Protein AF-A0A7G6E021-F1 (afdb_monomer_lite)

Secondary structure (DSSP, 8-state):
-PPPHHHHHHHTTPPEETTT--BTTEEEE--SSS-SSSTTT---EEEETTTTEEEETTT--EEEHHHHHHHHHT--HHHHHHHHH---------GGGG--HHHHHHTTPPPP-HHHHHHH-HHHHHHHHHHHHHHHHHHHHHHHHHHHHHHHH--SHHHHHHHHHHHHHHHTS-HHHHHHHHHHHHH-SSPPGGGTTHHHHHHHHHHTT-----

pLDDT: mean 85.51, std 11.26, range [42.62, 96.06]

Organism: Thermanaerosceptrum fracticalcis (NCBI:txid1712410)

Structure (mmCIF, N/CA/C/O backbone):
data_AF-A0A7G6E021-F1
#
_entry.id   AF-A0A7G6E021-F1
#
loop_
_atom_site.group_PDB
_atom_site.id
_atom_site.type_symbol
_atom_site.label_atom_id
_atom_site.label_alt_id
_atom_site.label_comp_id
_atom_site.label_asym_id
_atom_site.label_entity_id
_atom_site.label_seq_id
_atom_site.pdbx_PDB_ins_code
_atom_site.Cartn_x
_atom_site.Cartn_y
_atom_site.Cartn_z
_atom_site.occupancy
_atom_site.B_iso_or_equiv
_atom_site.auth_seq_id
_atom_site.auth_comp_id
_atom_site.auth_asym_id
_atom_site.auth_atom_id
_atom_site.pdbx_PDB_model_num
ATOM 1 N N . MET A 1 1 ? 17.415 -5.074 -18.604 1.00 71.00 1 MET A N 1
ATOM 2 C CA . MET A 1 1 ? 17.511 -3.679 -19.099 1.00 71.00 1 MET A CA 1
ATOM 3 C C . MET A 1 1 ? 16.280 -3.404 -19.955 1.00 71.00 1 MET A C 1
ATOM 5 O O . MET A 1 1 ? 15.832 -4.336 -20.609 1.00 71.00 1 MET A O 1
ATOM 9 N N . LEU A 1 2 ? 15.685 -2.204 -19.913 1.00 86.62 2 LEU A N 1
ATOM 10 C CA . LEU A 1 2 ? 14.529 -1.890 -20.770 1.00 86.62 2 LEU A CA 1
ATOM 11 C C . LEU A 1 2 ? 14.988 -1.663 -22.219 1.00 86.62 2 LEU A C 1
ATOM 13 O O . LEU A 1 2 ? 15.996 -0.980 -22.405 1.00 86.62 2 LEU A O 1
ATOM 17 N N . PRO A 1 3 ? 14.267 -2.185 -23.229 1.00 91.06 3 PRO A N 1
ATOM 18 C CA . PRO A 1 3 ? 14.626 -1.957 -24.622 1.00 91.06 3 PRO A CA 1
ATOM 19 C C . PRO A 1 3 ? 14.406 -0.482 -25.014 1.00 91.06 3 PRO A C 1
ATOM 21 O O . PRO A 1 3 ? 13.503 0.168 -24.467 1.00 91.06 3 PRO A O 1
ATOM 24 N N . PRO A 1 4 ? 15.187 0.066 -25.961 1.00 93.56 4 PRO A N 1
ATOM 25 C CA . PRO A 1 4 ? 14.952 1.399 -26.510 1.00 93.56 4 PRO A CA 1
ATOM 26 C C . PRO A 1 4 ? 13.633 1.464 -27.294 1.00 93.56 4 PRO A C 1
ATOM 28 O O . PRO A 1 4 ? 13.409 0.708 -28.237 1.00 93.56 4 PRO A O 1
ATOM 31 N N . ILE A 1 5 ? 12.755 2.413 -26.963 1.00 94.00 5 ILE A N 1
ATOM 32 C CA . ILE A 1 5 ? 11.400 2.500 -27.537 1.00 94.00 5 ILE A CA 1
ATOM 33 C C . ILE A 1 5 ? 11.388 2.725 -29.057 1.00 94.00 5 ILE A C 1
ATOM 35 O O . ILE A 1 5 ? 10.465 2.287 -29.744 1.00 94.00 5 ILE A O 1
ATOM 39 N N . LYS A 1 6 ? 12.428 3.371 -29.602 1.00 92.81 6 LYS A N 1
ATOM 40 C CA . LYS A 1 6 ? 12.610 3.539 -31.052 1.00 92.81 6 LYS A CA 1
ATOM 41 C C . LYS A 1 6 ? 12.873 2.201 -31.742 1.00 92.81 6 LYS A C 1
ATOM 43 O O . LYS A 1 6 ? 12.286 1.945 -32.788 1.00 92.81 6 LYS A O 1
ATOM 48 N N . GLU A 1 7 ? 13.722 1.354 -31.164 1.00 92.50 7 GLU A N 1
ATOM 49 C CA . GLU A 1 7 ? 14.026 0.027 -31.712 1.00 92.50 7 GLU A CA 1
ATOM 50 C C . GLU A 1 7 ? 12.802 -0.877 -31.656 1.00 92.50 7 GLU A C 1
ATOM 52 O O . GLU A 1 7 ? 12.488 -1.528 -32.647 1.00 92.50 7 GLU A O 1
ATOM 57 N N . VAL A 1 8 ? 12.046 -0.824 -30.554 1.00 93.81 8 VAL A N 1
ATOM 58 C CA . VAL A 1 8 ? 10.750 -1.508 -30.438 1.00 93.81 8 VAL A CA 1
ATOM 59 C C . VAL A 1 8 ? 9.826 -1.090 -31.586 1.00 93.81 8 VAL A C 1
ATOM 61 O O . VAL A 1 8 ? 9.309 -1.939 -32.307 1.00 93.81 8 VAL A O 1
ATOM 64 N N . ALA A 1 9 ? 9.653 0.213 -31.826 1.00 92.25 9 ALA A N 1
ATOM 65 C CA . ALA A 1 9 ? 8.794 0.691 -32.910 1.00 92.25 9 ALA A CA 1
ATOM 66 C C . ALA A 1 9 ? 9.239 0.184 -34.296 1.00 92.25 9 ALA A C 1
ATOM 68 O O . ALA A 1 9 ? 8.397 -0.225 -35.096 1.00 92.25 9 ALA A O 1
ATOM 69 N N . LEU A 1 10 ? 10.545 0.186 -34.574 1.00 91.88 10 LEU A N 1
ATOM 70 C CA . LEU A 1 10 ? 11.097 -0.307 -35.839 1.00 91.88 10 LEU A CA 1
ATOM 71 C C . LEU A 1 10 ? 10.928 -1.824 -35.989 1.00 91.88 10 LEU A C 1
ATOM 73 O O . LEU A 1 10 ? 10.532 -2.282 -37.058 1.00 91.88 10 LEU A O 1
ATOM 77 N N . HIS A 1 11 ? 11.161 -2.588 -34.920 1.00 92.75 11 HIS A N 1
ATOM 78 C CA . HIS A 1 11 ? 11.000 -4.042 -34.906 1.00 92.75 11 HIS A CA 1
ATOM 79 C C . HIS A 1 11 ? 9.549 -4.462 -35.176 1.00 92.75 11 HIS A C 1
ATOM 81 O O . HIS A 1 11 ? 9.302 -5.402 -35.925 1.00 92.75 11 HIS A O 1
ATOM 87 N N . HIS A 1 12 ? 8.581 -3.704 -34.654 1.00 92.19 12 HIS A N 1
ATOM 88 C CA . HIS A 1 12 ? 7.155 -3.902 -34.934 1.00 92.19 12 HIS A CA 1
ATOM 89 C C . HIS A 1 12 ? 6.687 -3.266 -36.262 1.00 92.19 12 HIS A C 1
ATOM 91 O O . HIS A 1 12 ? 5.487 -3.181 -36.523 1.00 92.19 12 HIS A O 1
ATOM 97 N N . GLY A 1 13 ? 7.607 -2.810 -37.120 1.00 89.19 13 GLY A N 1
ATOM 98 C CA . GLY A 1 13 ? 7.303 -2.350 -38.478 1.00 89.19 13 GLY A CA 1
ATOM 99 C C . GLY A 1 13 ? 6.628 -0.977 -38.568 1.00 89.19 13 GLY A C 1
ATOM 100 O O . GLY A 1 13 ? 6.021 -0.648 -39.594 1.00 89.19 13 GLY A O 1
ATOM 101 N N . LEU A 1 14 ? 6.705 -0.147 -37.522 1.00 90.06 14 LEU A N 1
ATOM 102 C CA . LEU A 1 14 ? 6.127 1.195 -37.567 1.00 90.06 14 LEU A CA 1
ATOM 103 C C . LEU A 1 14 ? 6.953 2.093 -38.496 1.00 90.06 14 LEU A C 1
ATOM 105 O O . LEU A 1 14 ? 8.178 2.165 -38.429 1.00 90.06 14 LEU A O 1
ATOM 109 N N . LYS A 1 15 ? 6.256 2.857 -39.343 1.00 86.69 15 LYS A N 1
ATOM 110 C CA . LYS A 1 15 ? 6.891 3.795 -40.279 1.00 86.69 15 LYS A CA 1
ATOM 111 C C . LYS A 1 15 ? 7.273 5.093 -39.568 1.00 86.69 15 LYS A C 1
ATOM 113 O O . LYS A 1 15 ? 6.389 5.789 -39.056 1.00 86.69 15 LYS A O 1
ATOM 118 N N . MET A 1 16 ? 8.565 5.415 -39.582 1.00 87.31 16 MET A N 1
ATOM 119 C CA . MET A 1 16 ? 9.131 6.669 -39.075 1.00 87.31 16 MET A CA 1
ATOM 120 C C . MET A 1 16 ? 9.017 7.789 -40.120 1.00 87.31 16 MET A C 1
ATOM 122 O O . MET A 1 16 ? 8.953 7.525 -41.320 1.00 87.31 16 MET A O 1
ATOM 126 N N . ASN A 1 17 ? 8.978 9.044 -39.671 1.00 82.25 17 ASN A N 1
ATOM 127 C CA . ASN A 1 17 ? 9.166 10.213 -40.528 1.00 82.25 17 ASN A CA 1
ATOM 128 C C . ASN A 1 17 ? 10.405 10.993 -40.108 1.00 82.25 17 ASN A C 1
ATOM 130 O O . ASN A 1 17 ? 10.381 11.715 -39.108 1.00 82.25 17 ASN A O 1
ATOM 134 N N . ASP A 1 18 ? 11.444 10.911 -40.929 1.00 73.19 18 ASP A N 1
ATOM 135 C CA . ASP A 1 18 ? 12.712 11.597 -40.678 1.00 73.19 18 ASP A CA 1
ATOM 136 C C . ASP A 1 18 ? 12.563 13.122 -40.737 1.00 73.19 18 ASP A C 1
ATOM 138 O O . ASP A 1 18 ? 13.193 13.835 -39.967 1.00 73.19 18 ASP A O 1
ATOM 142 N N . ARG A 1 19 ? 11.649 13.641 -41.569 1.00 70.50 19 ARG A N 1
ATOM 143 C CA . ARG A 1 19 ? 11.439 15.090 -41.754 1.00 70.50 19 ARG A CA 1
ATOM 144 C C . ARG A 1 19 ? 10.684 15.759 -40.603 1.00 70.50 19 ARG A C 1
ATOM 146 O O . ARG A 1 19 ? 10.812 16.961 -40.414 1.00 70.50 19 ARG A O 1
ATOM 153 N N . LEU A 1 20 ? 9.844 15.014 -39.878 1.00 66.88 20 LEU A N 1
ATOM 154 C CA . LEU A 1 20 ? 9.055 15.536 -38.746 1.00 66.88 20 LEU A CA 1
ATOM 155 C C . LEU A 1 20 ? 9.690 15.245 -37.383 1.00 66.88 20 LEU A C 1
ATOM 157 O O . LEU A 1 20 ? 9.177 15.698 -36.356 1.00 66.88 20 LEU A O 1
ATOM 161 N N . SER A 1 21 ? 10.768 14.466 -37.362 1.00 71.69 21 SER A N 1
ATOM 162 C CA . SER A 1 21 ? 11.527 14.199 -36.147 1.00 71.69 21 SER A CA 1
ATOM 163 C C . SER A 1 21 ? 12.323 15.456 -35.803 1.00 71.69 21 SER A C 1
ATOM 165 O O . SER A 1 21 ? 13.167 15.897 -36.574 1.00 71.69 21 SER A O 1
ATOM 167 N N . LYS A 1 22 ? 11.999 16.085 -34.666 1.00 66.12 22 LYS A N 1
ATOM 168 C CA . LYS A 1 22 ? 12.615 17.362 -34.260 1.00 66.12 22 LYS A CA 1
ATOM 169 C C . LYS A 1 22 ? 14.066 17.180 -33.810 1.00 66.12 22 LYS A C 1
ATOM 171 O O . LYS A 1 22 ? 14.829 18.136 -33.811 1.00 66.12 22 LYS A O 1
ATOM 176 N N . SER A 1 23 ? 14.416 15.971 -33.374 1.00 74.44 23 SER A N 1
ATOM 177 C CA . SER A 1 23 ? 15.766 15.561 -32.986 1.00 74.44 23 SER A CA 1
ATOM 178 C C . SER A 1 23 ? 15.841 14.033 -32.906 1.00 74.44 23 SER A C 1
ATOM 180 O O . SER A 1 23 ? 14.811 13.361 -32.913 1.00 74.44 23 SER A O 1
ATOM 182 N N . GLU A 1 24 ? 17.040 13.475 -32.726 1.00 73.31 24 GLU A N 1
ATOM 183 C CA . GLU A 1 24 ? 17.208 12.047 -32.397 1.00 73.31 24 GLU A CA 1
ATOM 184 C C . GLU A 1 24 ? 16.498 11.639 -31.094 1.00 73.31 24 GLU A C 1
ATOM 186 O O . GLU A 1 24 ? 16.169 10.466 -30.895 1.00 73.31 24 GLU A O 1
ATOM 191 N N . LYS A 1 25 ? 16.234 12.620 -30.218 1.00 81.88 25 LYS A N 1
ATOM 192 C CA . LYS A 1 25 ? 15.545 12.437 -28.938 1.00 81.88 25 LYS A CA 1
ATOM 193 C C . LYS A 1 25 ? 14.033 12.338 -29.093 1.00 81.88 25 LYS A C 1
ATOM 195 O O . LYS A 1 25 ? 13.414 11.631 -28.314 1.00 81.88 25 LYS A O 1
ATOM 200 N N . ASP A 1 26 ? 13.457 13.005 -30.093 1.00 85.19 26 ASP A N 1
ATOM 201 C CA . ASP A 1 26 ? 12.014 13.059 -30.340 1.00 85.19 26 ASP A CA 1
ATOM 202 C C . ASP A 1 26 ? 11.699 12.686 -31.789 1.00 85.19 26 ASP A C 1
ATOM 204 O O . ASP A 1 26 ? 11.736 13.517 -32.708 1.00 85.19 26 ASP A O 1
ATOM 208 N N . VAL A 1 27 ? 11.335 11.420 -31.972 1.00 90.12 27 VAL A N 1
ATOM 209 C CA . VAL A 1 27 ? 11.063 10.824 -33.282 1.00 90.12 27 VAL A CA 1
ATOM 210 C C . VAL A 1 27 ? 9.569 10.610 -33.499 1.00 90.12 27 VAL A C 1
ATOM 212 O O . VAL A 1 27 ? 8.801 10.366 -32.561 1.00 90.12 27 VAL A O 1
ATOM 215 N N . ARG A 1 28 ? 9.133 10.730 -34.757 1.00 90.56 28 ARG A N 1
ATOM 216 C CA . ARG A 1 28 ? 7.712 10.669 -35.130 1.00 90.56 28 ARG A CA 1
ATOM 217 C C . ARG A 1 28 ? 7.391 9.428 -35.952 1.00 90.56 28 ARG A C 1
ATOM 219 O O . ARG A 1 28 ? 8.002 9.184 -36.987 1.00 90.56 28 ARG A O 1
ATOM 226 N N . PHE A 1 29 ? 6.365 8.697 -35.525 1.00 91.19 29 PHE A N 1
ATOM 227 C CA . PHE A 1 29 ? 5.885 7.467 -36.152 1.00 91.19 29 PHE A CA 1
ATOM 228 C C . PHE A 1 29 ? 4.399 7.556 -36.515 1.00 91.19 29 PHE A C 1
ATOM 230 O O . PHE A 1 29 ? 3.643 8.402 -36.015 1.00 91.19 29 PHE A O 1
ATOM 237 N N . LYS A 1 30 ? 3.956 6.666 -37.407 1.00 89.38 30 LYS A N 1
ATOM 238 C CA . LYS A 1 30 ? 2.524 6.394 -37.572 1.00 89.38 30 LYS A CA 1
ATOM 239 C C . LYS A 1 30 ? 2.014 5.643 -36.343 1.00 89.38 30 LYS A C 1
ATOM 241 O O . LYS A 1 30 ? 2.651 4.700 -35.891 1.00 89.38 30 LYS A O 1
ATOM 246 N N . CYS A 1 31 ? 0.878 6.079 -35.802 1.00 89.50 31 CYS A N 1
ATOM 247 C CA . CYS A 1 31 ? 0.272 5.434 -34.641 1.00 89.50 31 CYS A CA 1
ATOM 248 C C . CYS A 1 31 ? -0.522 4.192 -35.079 1.00 89.50 31 CYS A C 1
ATOM 250 O O . CYS A 1 31 ? -1.445 4.358 -35.880 1.00 89.50 31 CYS A O 1
ATOM 252 N N . PRO A 1 32 ? -0.222 2.991 -34.553 1.00 88.38 32 PRO A N 1
ATOM 253 C CA . PRO A 1 32 ? -0.999 1.787 -34.851 1.00 88.38 32 PRO A CA 1
ATOM 254 C C . PRO A 1 32 ? -2.305 1.696 -34.042 1.00 88.38 32 PRO A C 1
ATOM 256 O O . PRO A 1 32 ? -3.199 0.952 -34.416 1.00 88.38 32 PRO A O 1
ATOM 259 N N . PHE A 1 33 ? -2.452 2.487 -32.973 1.00 87.88 33 PHE A N 1
ATOM 260 C CA . PHE A 1 33 ? -3.588 2.404 -32.040 1.00 87.88 33 PHE A CA 1
ATOM 261 C C . PHE A 1 33 ? -4.804 3.253 -32.451 1.00 87.88 33 PHE A C 1
ATOM 263 O O . PHE A 1 33 ? -5.880 3.135 -31.876 1.00 87.88 33 PHE A O 1
ATOM 270 N N . CYS A 1 34 ? -4.647 4.168 -33.410 1.00 85.81 34 CYS A N 1
ATOM 271 C CA . CYS A 1 34 ? -5.738 5.047 -33.839 1.00 85.81 34 CYS A CA 1
ATOM 272 C C . CYS A 1 34 ? -6.712 4.299 -34.761 1.00 85.81 34 CYS A C 1
ATOM 274 O O . CYS A 1 34 ? -6.300 3.806 -35.810 1.00 85.81 34 CYS A O 1
ATOM 276 N N . SER A 1 35 ? -8.009 4.300 -34.457 1.00 68.56 35 SER A N 1
ATOM 277 C CA . SER A 1 35 ? -9.057 3.711 -35.301 1.00 68.56 35 SER A CA 1
ATOM 278 C C . SER A 1 35 ? -9.321 4.547 -36.570 1.00 68.56 35 SER A C 1
ATOM 280 O O . SER A 1 35 ? -9.654 5.727 -36.502 1.00 68.56 35 SER A O 1
ATOM 282 N N . HIS A 1 36 ? -9.115 3.911 -37.730 1.00 59.03 36 HIS A N 1
ATOM 283 C CA . HIS A 1 36 ? -9.468 4.157 -39.147 1.00 59.03 36 HIS A CA 1
ATOM 284 C C . HIS A 1 36 ? -9.843 5.538 -39.741 1.00 59.03 36 HIS A C 1
ATOM 286 O O . HIS A 1 36 ? -9.765 5.660 -40.963 1.00 59.03 36 HIS A O 1
ATOM 292 N N . LYS A 1 37 ? -10.153 6.610 -39.002 1.00 54.19 37 LYS A N 1
ATOM 293 C CA . LYS A 1 37 ? -10.555 7.898 -39.616 1.00 54.19 37 LYS A CA 1
ATOM 294 C C . LYS A 1 37 ? -9.397 8.832 -40.005 1.00 54.19 37 LYS A C 1
ATOM 296 O O . LYS A 1 37 ? -9.580 9.686 -40.865 1.00 54.19 37 LYS A O 1
ATOM 301 N N . TYR A 1 38 ? -8.185 8.633 -39.473 1.00 52.62 38 TYR A N 1
ATOM 302 C CA . TYR A 1 38 ? -7.021 9.510 -39.744 1.00 52.62 38 TYR A CA 1
ATOM 303 C C . TYR A 1 38 ? -5.786 8.783 -40.313 1.00 52.62 38 TYR A C 1
ATOM 305 O O . TYR A 1 38 ? -4.713 9.369 -40.469 1.00 52.62 38 TYR A O 1
ATOM 313 N N . GLN A 1 39 ? -5.918 7.495 -40.640 1.00 53.91 39 GLN A N 1
ATOM 314 C CA . GLN A 1 39 ? -4.789 6.558 -40.677 1.00 53.91 39 GLN A CA 1
ATOM 315 C C . GLN A 1 39 ? -3.770 6.720 -41.818 1.00 53.91 39 GLN A C 1
ATOM 317 O O . GLN A 1 39 ? -2.667 6.188 -41.711 1.00 53.91 39 GLN A O 1
ATOM 322 N N . LYS A 1 40 ? -4.044 7.417 -42.924 1.00 53.88 40 LYS A N 1
ATOM 323 C CA . LYS A 1 40 ? -3.182 7.201 -44.106 1.00 53.88 40 LYS A CA 1
ATOM 324 C C . LYS A 1 40 ? -1.923 8.076 -44.186 1.00 53.88 40 LYS A C 1
ATOM 326 O O . LYS A 1 40 ? -0.911 7.592 -44.699 1.00 53.88 40 LYS A O 1
ATOM 331 N N . LYS A 1 41 ? -1.904 9.306 -43.650 1.00 57.53 41 LYS A N 1
ATOM 332 C CA . LYS A 1 41 ? -0.837 10.278 -44.006 1.00 57.53 41 LYS A CA 1
ATOM 333 C C . LYS A 1 41 ? -0.111 11.008 -42.866 1.00 57.53 41 LYS A C 1
ATOM 335 O O . LYS A 1 41 ? 0.874 11.678 -43.161 1.00 57.53 41 LYS A O 1
ATOM 340 N N . LYS A 1 42 ? -0.523 10.899 -41.598 1.00 74.06 42 LYS A N 1
ATOM 341 C CA . LYS A 1 42 ? 0.031 11.749 -40.524 1.00 74.06 42 LYS A CA 1
ATOM 342 C C . LYS A 1 42 ? 0.764 10.962 -39.427 1.00 74.06 42 LYS A C 1
ATOM 344 O O . LYS A 1 42 ? 0.343 9.877 -39.035 1.00 74.06 42 LYS A O 1
ATOM 349 N N . TYR A 1 43 ? 1.865 11.533 -38.935 1.00 84.44 43 TYR A N 1
ATOM 350 C CA . TYR A 1 43 ? 2.760 10.946 -37.930 1.00 84.44 43 TYR A CA 1
ATOM 351 C C . TYR A 1 43 ? 2.465 11.540 -36.546 1.00 84.44 43 TYR A C 1
ATOM 353 O O . TYR A 1 43 ? 3.128 12.465 -36.080 1.00 84.44 43 TYR A O 1
ATOM 361 N N . HIS A 1 44 ? 1.395 11.051 -35.918 1.00 87.31 44 HIS A N 1
ATOM 362 C CA . HIS A 1 44 ? 0.896 11.571 -34.640 1.00 87.31 44 HIS A CA 1
ATOM 363 C C . HIS A 1 44 ? 1.518 10.908 -33.408 1.00 87.31 44 HIS A C 1
ATOM 365 O O . HIS A 1 44 ? 1.304 11.397 -32.299 1.00 87.31 44 HIS A O 1
ATOM 371 N N . LEU A 1 45 ? 2.262 9.813 -33.575 1.00 91.69 45 LEU A N 1
ATOM 372 C CA . LEU A 1 45 ? 2.944 9.131 -32.481 1.00 91.69 45 LEU A CA 1
ATOM 373 C C . LEU A 1 45 ? 4.319 9.769 -32.271 1.00 91.69 45 LEU A C 1
ATOM 375 O O . LEU A 1 45 ? 5.143 9.770 -33.180 1.00 91.69 45 LEU A O 1
ATOM 379 N N . SER A 1 46 ? 4.542 10.341 -31.092 1.00 92.94 46 SER A N 1
ATOM 380 C CA . SER A 1 46 ? 5.838 10.855 -30.650 1.00 92.94 46 SER A CA 1
ATOM 381 C C . SER A 1 46 ? 6.482 9.830 -29.734 1.00 92.94 46 SER A C 1
ATOM 383 O O . SER A 1 46 ? 5.825 9.390 -28.789 1.00 92.94 46 SER A O 1
ATOM 385 N N . LEU A 1 47 ? 7.741 9.483 -29.989 1.00 94.19 47 LEU A N 1
ATOM 386 C CA . LEU A 1 47 ? 8.561 8.694 -29.073 1.00 94.19 47 LEU A CA 1
ATOM 387 C C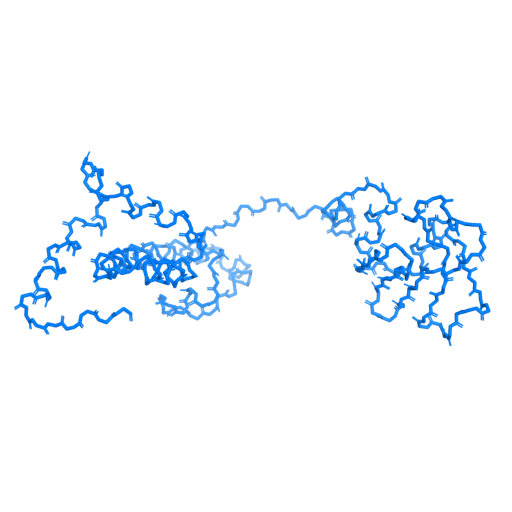 . LEU A 1 47 ? 9.713 9.565 -28.581 1.00 94.19 47 LEU A C 1
ATOM 389 O O . LEU A 1 47 ? 10.461 10.098 -29.403 1.00 94.19 47 LEU A O 1
ATOM 393 N N . ASN A 1 48 ? 9.849 9.674 -27.263 1.00 93.69 48 ASN A N 1
ATOM 394 C CA . ASN A 1 48 ? 11.005 10.288 -26.630 1.00 93.69 48 ASN A CA 1
ATOM 395 C C . ASN A 1 48 ? 11.998 9.172 -26.278 1.00 93.69 48 ASN A C 1
ATOM 397 O O . ASN A 1 48 ? 11.720 8.325 -25.426 1.00 93.69 48 ASN A O 1
ATOM 401 N N . THR A 1 49 ? 13.137 9.145 -26.968 1.00 91.19 49 THR A N 1
ATOM 402 C CA . THR A 1 49 ? 14.153 8.088 -26.841 1.00 91.19 49 THR A CA 1
ATOM 403 C C . THR A 1 49 ? 15.018 8.240 -25.593 1.00 91.19 49 THR A C 1
ATOM 405 O O . THR A 1 49 ? 15.587 7.252 -25.140 1.00 91.19 49 THR A O 1
ATOM 408 N N . ARG A 1 50 ? 15.077 9.441 -25.003 1.00 89.94 50 ARG A N 1
ATOM 409 C CA . ARG A 1 50 ? 15.793 9.702 -23.747 1.00 89.94 50 ARG A CA 1
ATOM 410 C C . ARG A 1 50 ? 15.018 9.166 -22.547 1.00 89.94 50 ARG A C 1
ATOM 412 O O . ARG A 1 50 ? 15.580 8.454 -21.725 1.00 89.94 50 ARG A O 1
ATOM 419 N N . ASP A 1 51 ? 13.736 9.505 -22.468 1.00 91.75 51 ASP A N 1
ATOM 420 C CA . ASP A 1 51 ? 12.877 9.151 -21.332 1.00 91.75 51 ASP A CA 1
ATOM 421 C C . ASP A 1 51 ? 12.177 7.796 -21.541 1.00 91.75 51 ASP A C 1
ATOM 423 O O . ASP A 1 51 ? 11.526 7.271 -20.642 1.00 91.75 51 ASP A O 1
ATOM 427 N N . ASN A 1 52 ? 12.333 7.207 -22.731 1.00 93.88 52 ASN A N 1
ATOM 428 C CA . ASN A 1 52 ? 11.789 5.909 -23.124 1.00 93.88 52 ASN A CA 1
ATOM 429 C C . ASN A 1 52 ? 10.249 5.830 -23.021 1.00 93.88 52 ASN A C 1
ATOM 431 O O . ASN A 1 52 ? 9.671 4.825 -22.585 1.00 93.88 52 ASN A O 1
ATOM 435 N N . VAL A 1 53 ? 9.584 6.916 -23.431 1.00 95.69 53 VAL A N 1
ATOM 436 C CA . VAL A 1 53 ? 8.124 7.102 -23.373 1.00 95.69 53 VAL A CA 1
ATOM 437 C C . VAL A 1 53 ? 7.533 7.426 -24.741 1.00 95.69 53 VAL A C 1
ATOM 439 O O . VAL A 1 53 ? 8.204 7.965 -25.623 1.00 95.69 53 VAL A O 1
ATOM 442 N N . PHE A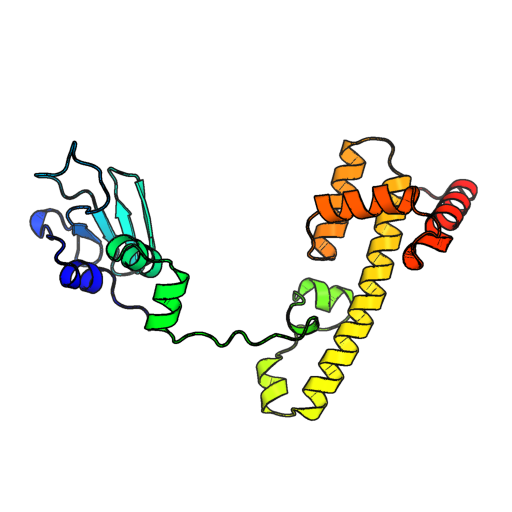 1 54 ? 6.244 7.134 -24.912 1.00 95.81 54 PHE A N 1
ATOM 443 C CA . PHE A 1 54 ? 5.477 7.495 -26.098 1.00 95.81 54 PHE A CA 1
ATOM 444 C C . PHE A 1 54 ? 4.235 8.310 -25.754 1.00 95.81 54 PHE A C 1
ATOM 446 O O . PHE A 1 54 ? 3.651 8.183 -24.676 1.00 95.81 54 PHE A O 1
ATOM 453 N N . LYS A 1 55 ? 3.796 9.112 -26.725 1.00 94.38 55 LYS A N 1
ATOM 454 C CA . LYS A 1 55 ? 2.499 9.790 -26.708 1.00 94.38 55 LYS A CA 1
ATOM 455 C C . LYS A 1 55 ? 1.953 9.939 -28.121 1.00 94.38 55 LYS A C 1
ATOM 457 O O . LYS A 1 55 ? 2.611 10.504 -28.999 1.00 94.38 55 LYS A O 1
ATOM 462 N N . CYS A 1 56 ? 0.727 9.484 -28.340 1.00 92.50 56 CYS A N 1
ATOM 463 C CA . CYS A 1 56 ? -0.036 9.778 -29.537 1.00 92.50 56 CYS A CA 1
ATOM 464 C C . CYS A 1 56 ? -0.885 11.031 -29.329 1.00 92.50 56 CYS A C 1
ATOM 466 O O . CYS A 1 56 ? -1.755 11.085 -28.465 1.00 92.50 56 CYS A O 1
ATOM 468 N N . TRP A 1 57 ? -0.685 12.025 -30.187 1.00 89.50 57 TRP A N 1
ATOM 469 C CA . TRP A 1 57 ? -1.436 13.281 -30.145 1.00 89.50 57 TRP A CA 1
ATOM 470 C C . TRP A 1 57 ? -2.826 13.192 -30.787 1.00 89.50 57 TRP A C 1
ATOM 472 O O . TRP A 1 57 ? -3.549 14.180 -30.784 1.00 89.50 57 TRP A O 1
ATOM 482 N N . SER A 1 58 ? -3.190 12.040 -31.362 1.00 88.25 58 SER A N 1
ATOM 483 C CA . SER A 1 58 ? -4.488 11.838 -32.014 1.00 88.25 58 SER A CA 1
ATOM 484 C C . SER A 1 58 ? -5.446 11.002 -31.167 1.00 88.25 58 SER A C 1
ATOM 486 O O . SER A 1 58 ? -6.552 11.461 -30.920 1.00 88.25 58 SER A O 1
ATOM 488 N N . CYS A 1 59 ? -5.050 9.804 -30.719 1.00 88.69 59 CYS A N 1
ATOM 489 C CA . CYS A 1 59 ? -5.901 8.964 -29.863 1.00 88.69 59 CYS A CA 1
ATOM 490 C C . CYS A 1 59 ? -5.667 9.166 -28.359 1.00 88.69 59 CYS A C 1
ATOM 492 O O . CYS A 1 59 ? -6.393 8.598 -27.558 1.00 88.69 59 CYS A O 1
ATOM 494 N N . GLY A 1 60 ? -4.651 9.940 -27.965 1.00 89.50 60 GLY A N 1
ATOM 495 C CA . GLY A 1 60 ? -4.336 10.200 -26.558 1.00 89.50 60 GLY A CA 1
ATOM 496 C C . GLY A 1 60 ? -3.525 9.104 -25.861 1.00 89.50 60 GLY A C 1
ATOM 497 O O . GLY A 1 60 ? -3.052 9.339 -24.753 1.00 89.50 60 GLY A O 1
ATOM 498 N N . GLU A 1 61 ? -3.297 7.951 -26.499 1.00 92.88 61 GLU A N 1
ATOM 499 C CA . GLU A 1 61 ? -2.501 6.880 -25.891 1.00 92.88 61 GLU A CA 1
ATOM 500 C C . GLU A 1 61 ? -1.082 7.335 -25.546 1.00 92.88 61 GLU A C 1
ATOM 502 O O . GLU A 1 61 ? -0.369 7.898 -26.380 1.00 92.88 61 GLU A O 1
ATOM 507 N N . SER A 1 62 ? -0.655 7.056 -24.318 1.00 95.31 62 SER A N 1
ATOM 508 C CA . SER A 1 62 ? 0.683 7.381 -23.821 1.00 95.31 62 SER A CA 1
ATOM 509 C C . SER A 1 62 ? 1.145 6.417 -22.735 1.00 95.31 62 SER A C 1
ATOM 511 O O . SER A 1 62 ? 0.320 5.774 -22.077 1.00 95.31 62 SER A O 1
ATOM 513 N N . GLY A 1 63 ? 2.457 6.357 -22.517 1.00 95.31 63 GLY A N 1
ATOM 514 C CA . GLY A 1 63 ? 3.077 5.573 -21.452 1.00 95.31 63 GLY A CA 1
ATOM 515 C C . GLY A 1 63 ? 4.565 5.327 -21.689 1.00 95.31 63 GLY A C 1
ATOM 516 O O . GLY A 1 63 ? 5.164 5.905 -22.592 1.00 95.31 63 GLY A O 1
ATOM 517 N N . GLY A 1 64 ? 5.158 4.455 -20.876 1.00 94.81 64 GLY A N 1
ATOM 518 C CA . GLY A 1 64 ? 6.526 3.964 -21.071 1.00 94.81 64 GLY A CA 1
ATOM 519 C C . GLY A 1 64 ? 6.611 2.786 -22.045 1.00 94.81 64 GLY A C 1
ATOM 520 O O . GLY A 1 64 ? 5.590 2.239 -22.471 1.00 94.81 64 GLY A O 1
ATOM 521 N N . VAL A 1 65 ? 7.837 2.351 -22.346 1.00 94.81 65 VAL A N 1
ATOM 522 C CA . VAL A 1 65 ? 8.113 1.260 -23.299 1.00 94.81 65 VAL A CA 1
ATOM 523 C C . VAL A 1 65 ? 7.378 -0.055 -22.993 1.00 94.81 65 VAL A C 1
ATOM 525 O O . VAL A 1 65 ? 6.947 -0.733 -23.917 1.00 94.81 65 VAL A O 1
ATOM 528 N N . LEU A 1 66 ? 7.148 -0.402 -21.721 1.00 94.38 66 LEU A N 1
ATOM 529 C CA . LEU A 1 66 ? 6.422 -1.631 -21.364 1.00 94.38 66 LEU A CA 1
ATOM 530 C C . LEU A 1 66 ? 4.958 -1.585 -21.810 1.00 94.38 66 LEU A C 1
ATOM 532 O O . LEU A 1 66 ? 4.472 -2.531 -22.419 1.00 94.38 66 LEU A O 1
ATOM 536 N N . LYS A 1 67 ? 4.275 -0.459 -21.557 1.00 95.19 67 LYS A N 1
ATOM 537 C CA . LYS A 1 67 ? 2.908 -0.239 -22.046 1.00 95.19 67 LYS A CA 1
ATOM 538 C C . LYS A 1 67 ? 2.889 -0.197 -23.574 1.00 95.19 67 LYS A C 1
ATOM 540 O O . LYS A 1 67 ? 1.952 -0.690 -24.184 1.00 95.19 67 LYS A O 1
ATOM 545 N N . PHE A 1 68 ? 3.920 0.378 -24.191 1.00 95.56 68 PHE A N 1
ATOM 546 C CA . PHE A 1 68 ? 4.028 0.438 -25.645 1.00 95.56 68 PHE A CA 1
ATOM 547 C C . PHE A 1 68 ? 4.091 -0.956 -26.280 1.00 95.56 68 PHE A C 1
ATOM 549 O O . PHE A 1 68 ? 3.302 -1.239 -27.175 1.00 95.56 68 PHE A O 1
ATOM 556 N N . ILE A 1 69 ? 4.969 -1.833 -25.778 1.00 94.69 69 ILE A N 1
ATOM 557 C CA . ILE A 1 69 ? 5.076 -3.232 -26.223 1.00 94.69 69 ILE A CA 1
ATOM 558 C C . ILE A 1 69 ? 3.755 -3.966 -25.981 1.00 94.69 69 ILE A C 1
ATOM 560 O O . ILE A 1 69 ? 3.237 -4.601 -26.894 1.00 94.69 69 ILE A O 1
ATOM 564 N N . ALA A 1 70 ? 3.174 -3.812 -24.787 1.00 95.31 70 ALA A N 1
ATOM 565 C CA . ALA A 1 70 ? 1.906 -4.442 -24.425 1.00 95.31 70 ALA A CA 1
ATOM 566 C C . ALA A 1 70 ? 0.779 -4.092 -25.413 1.00 95.31 70 ALA A C 1
ATOM 568 O O . ALA A 1 70 ? 0.055 -4.970 -25.874 1.00 95.31 70 ALA A O 1
ATOM 569 N N . LEU A 1 71 ? 0.679 -2.818 -25.812 1.00 94.31 71 LEU A N 1
ATOM 570 C CA . LEU A 1 71 ? -0.297 -2.365 -26.805 1.00 94.31 71 LEU A CA 1
ATOM 571 C C . LEU A 1 71 ? 0.002 -2.860 -28.227 1.00 94.31 71 LEU A C 1
ATOM 573 O O . LEU A 1 71 ? -0.932 -3.124 -28.978 1.00 94.31 71 LEU A O 1
ATOM 577 N N . LEU A 1 72 ? 1.275 -2.945 -28.627 1.00 93.69 72 LEU A N 1
ATOM 578 C CA . LEU A 1 72 ? 1.664 -3.427 -29.960 1.00 93.69 72 LEU A CA 1
ATOM 579 C C . LEU A 1 72 ? 1.407 -4.925 -30.137 1.00 93.69 72 LEU A C 1
ATOM 581 O O . LEU A 1 72 ? 1.042 -5.360 -31.225 1.00 93.69 72 LEU A O 1
ATOM 585 N N . GLU A 1 73 ? 1.602 -5.695 -29.072 1.00 93.12 73 GLU A N 1
ATOM 586 C CA . GLU A 1 73 ? 1.459 -7.152 -29.062 1.00 93.12 73 GLU A CA 1
ATOM 587 C C . GLU A 1 73 ? 0.084 -7.620 -28.566 1.00 93.12 73 GLU A C 1
ATOM 589 O O . GLU A 1 73 ? -0.191 -8.816 -28.578 1.00 93.12 73 GLU A O 1
ATOM 594 N N . ASN A 1 74 ? -0.783 -6.692 -28.148 1.00 92.44 74 ASN A N 1
ATOM 595 C CA . ASN A 1 74 ? -2.099 -6.976 -27.573 1.00 92.44 74 ASN A CA 1
ATOM 596 C C . ASN A 1 74 ? -2.036 -7.939 -26.363 1.00 92.44 74 ASN A C 1
ATOM 598 O O . ASN A 1 74 ? -2.786 -8.910 -26.277 1.00 92.44 74 ASN A O 1
ATOM 602 N N . THR A 1 75 ? -1.118 -7.663 -25.437 1.00 93.81 75 THR A N 1
ATOM 603 C CA . THR A 1 75 ? -0.805 -8.458 -24.233 1.00 93.81 75 THR A CA 1
ATOM 604 C C . THR A 1 75 ? -0.828 -7.557 -22.990 1.00 93.81 75 THR A C 1
ATOM 606 O O . THR A 1 75 ? -0.914 -6.331 -23.097 1.00 93.81 75 THR A O 1
ATOM 609 N N . SER A 1 76 ? -0.773 -8.135 -21.791 1.00 92.25 76 SER A N 1
ATOM 610 C CA . SER A 1 76 ? -0.693 -7.378 -20.535 1.00 92.25 76 SER A CA 1
ATOM 611 C C . SER A 1 76 ? 0.721 -6.844 -20.261 1.00 92.25 76 SER A C 1
ATOM 613 O O . SER A 1 76 ? 1.728 -7.377 -20.733 1.00 92.25 76 SER A O 1
ATOM 615 N N . ILE A 1 77 ? 0.833 -5.783 -19.454 1.00 90.62 77 ILE A N 1
ATOM 616 C CA . ILE A 1 77 ? 2.144 -5.247 -19.041 1.00 90.62 77 ILE A CA 1
ATOM 617 C C . ILE A 1 77 ? 2.899 -6.285 -18.198 1.00 90.62 77 ILE A C 1
ATOM 619 O O . ILE A 1 77 ? 4.128 -6.346 -18.233 1.00 90.62 77 ILE A O 1
ATOM 623 N N . GLU A 1 78 ? 2.165 -7.093 -17.441 1.00 87.06 78 GLU A N 1
ATOM 624 C CA . GLU A 1 78 ? 2.663 -8.178 -16.607 1.00 87.06 78 GLU A CA 1
ATOM 625 C C . GLU A 1 78 ? 3.348 -9.257 -17.452 1.00 87.06 78 GLU A C 1
ATOM 627 O O . GLU A 1 78 ? 4.473 -9.642 -17.136 1.00 87.06 78 GLU A O 1
ATOM 632 N N . GLU A 1 79 ? 2.738 -9.674 -18.564 1.00 87.44 79 GLU A N 1
ATOM 633 C CA . GLU A 1 79 ? 3.330 -10.631 -19.510 1.00 87.44 79 GLU A CA 1
ATOM 634 C C . GLU A 1 79 ? 4.599 -10.074 -20.169 1.00 87.44 79 GLU A C 1
ATOM 636 O O . GLU A 1 79 ? 5.623 -10.759 -20.231 1.00 87.44 79 GLU A O 1
ATOM 641 N N . VAL A 1 80 ? 4.591 -8.798 -20.577 1.00 89.69 80 VAL A N 1
ATOM 642 C CA . VAL A 1 80 ? 5.792 -8.136 -21.123 1.00 89.69 80 VAL A CA 1
ATOM 643 C C . VAL A 1 80 ? 6.910 -8.077 -20.082 1.00 89.69 80 VAL A C 1
ATOM 645 O O . VAL A 1 80 ? 8.068 -8.360 -20.397 1.00 89.69 80 VAL A O 1
ATOM 648 N N . LYS A 1 81 ? 6.586 -7.732 -18.829 1.00 88.19 81 LYS A N 1
ATOM 649 C CA . LYS A 1 81 ? 7.556 -7.736 -17.726 1.00 88.19 81 LYS A CA 1
ATOM 650 C C . LYS A 1 81 ? 8.119 -9.135 -17.496 1.00 88.19 81 LYS A C 1
ATOM 652 O O . LYS A 1 81 ? 9.335 -9.267 -17.396 1.00 88.19 81 LYS A O 1
ATOM 657 N N . ALA A 1 82 ? 7.262 -10.153 -17.458 1.00 86.00 82 ALA A N 1
ATOM 658 C CA . ALA A 1 82 ? 7.669 -11.539 -17.268 1.00 86.00 82 ALA A CA 1
ATOM 659 C C . ALA A 1 82 ? 8.605 -12.023 -18.386 1.00 86.00 82 ALA A C 1
ATOM 661 O O . ALA A 1 82 ? 9.571 -12.732 -18.116 1.00 86.00 82 ALA A O 1
ATOM 662 N N . ARG A 1 83 ? 8.377 -11.602 -19.634 1.00 87.38 83 ARG A N 1
ATOM 663 C CA . ARG A 1 83 ? 9.259 -11.934 -20.761 1.00 87.38 83 ARG A CA 1
ATOM 664 C C . ARG A 1 83 ? 10.603 -11.201 -20.703 1.00 87.38 83 ARG A C 1
ATOM 666 O O . ARG A 1 83 ? 11.634 -11.813 -20.955 1.00 87.38 83 ARG A O 1
ATOM 673 N N . LEU A 1 84 ? 10.605 -9.903 -20.387 1.00 85.88 84 LEU A N 1
ATOM 674 C CA . LEU A 1 84 ? 11.820 -9.070 -20.414 1.00 85.88 84 LEU A CA 1
ATOM 675 C C . LEU A 1 84 ? 12.713 -9.225 -19.179 1.00 85.88 84 LEU A C 1
ATOM 677 O O . LEU A 1 84 ? 13.928 -9.054 -19.274 1.00 85.88 84 LEU A O 1
ATOM 681 N N . PHE A 1 85 ? 12.121 -9.492 -18.018 1.00 83.00 85 PHE A N 1
ATOM 682 C CA . PHE A 1 85 ? 12.827 -9.552 -16.735 1.00 83.00 85 PHE A CA 1
ATOM 683 C C . PHE A 1 85 ? 12.782 -10.939 -16.088 1.00 83.00 85 PHE A C 1
ATOM 685 O O . PHE A 1 85 ? 13.334 -11.121 -15.004 1.00 83.00 85 PHE A O 1
ATOM 692 N N . GLY A 1 86 ? 12.147 -11.910 -16.747 1.00 75.19 86 GLY A N 1
ATOM 693 C CA . GLY A 1 86 ? 11.767 -13.177 -16.139 1.00 75.19 86 GLY A CA 1
ATOM 694 C C . GLY A 1 86 ? 10.472 -13.037 -15.339 1.00 75.19 86 GLY A C 1
ATOM 695 O O . GLY A 1 86 ? 10.110 -11.957 -14.865 1.00 75.19 86 GLY A O 1
ATOM 696 N N . SER A 1 87 ? 9.757 -14.149 -15.173 1.00 61.81 87 SER A N 1
ATOM 697 C CA . SER A 1 87 ? 8.692 -14.200 -14.175 1.00 61.81 87 SER A CA 1
ATOM 698 C C . SER A 1 87 ? 9.343 -13.997 -12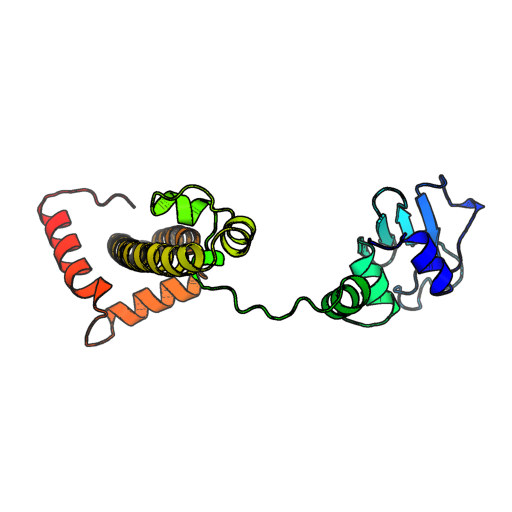.815 1.00 61.81 87 SER A C 1
ATOM 700 O O . SER A 1 87 ? 10.142 -14.832 -12.391 1.00 61.81 87 SER A O 1
ATOM 702 N N . THR A 1 88 ? 9.020 -12.908 -12.113 1.00 55.91 88 THR A N 1
ATOM 703 C CA . THR A 1 88 ? 9.266 -12.884 -10.673 1.00 55.91 88 THR A CA 1
ATOM 704 C C . THR A 1 88 ? 8.482 -14.063 -10.112 1.00 55.91 88 THR A C 1
ATOM 706 O O . THR A 1 88 ? 7.259 -14.084 -10.303 1.00 55.91 88 THR A O 1
ATOM 709 N N . PRO A 1 89 ? 9.127 -15.064 -9.483 1.00 55.09 89 PRO A N 1
ATOM 710 C CA . PRO A 1 89 ? 8.365 -16.104 -8.822 1.00 55.09 89 PRO A CA 1
ATOM 711 C C . PRO A 1 89 ? 7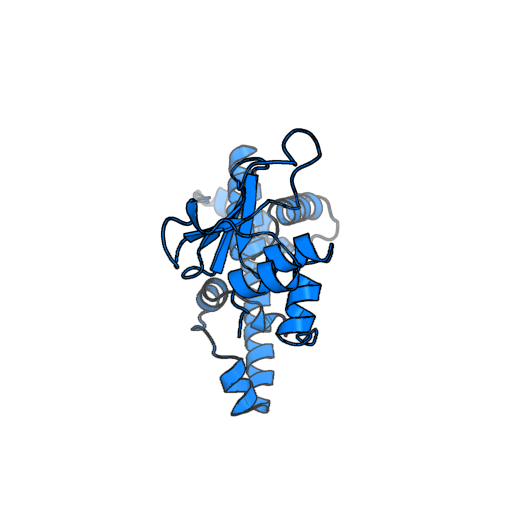.383 -15.408 -7.884 1.00 55.09 89 PRO A C 1
ATOM 713 O O . PRO A 1 89 ? 7.712 -14.366 -7.308 1.00 55.09 89 PRO A O 1
ATOM 716 N N . ASN A 1 90 ? 6.168 -15.944 -7.770 1.00 56.06 90 ASN A N 1
ATOM 717 C CA . ASN A 1 90 ? 5.210 -15.499 -6.766 1.00 56.06 90 ASN A CA 1
ATOM 718 C C . ASN A 1 90 ? 5.775 -15.895 -5.396 1.00 56.06 90 ASN A C 1
ATOM 720 O O . ASN A 1 90 ? 5.394 -16.901 -4.801 1.00 56.06 90 ASN A O 1
ATOM 724 N N . ILE A 1 91 ? 6.799 -15.162 -4.958 1.00 62.75 91 ILE A N 1
ATOM 725 C CA . ILE A 1 91 ? 7.415 -15.315 -3.660 1.00 62.75 91 ILE A CA 1
ATOM 726 C C . ILE A 1 91 ? 6.324 -14.847 -2.719 1.00 62.75 91 ILE A C 1
ATOM 728 O O . ILE A 1 91 ? 6.016 -13.656 -2.651 1.00 62.75 91 ILE A O 1
ATOM 732 N N . GLN A 1 92 ? 5.702 -15.803 -2.034 1.00 70.62 92 GLN A N 1
ATOM 733 C CA . GLN A 1 92 ? 4.821 -15.501 -0.924 1.00 70.62 92 GLN A CA 1
ATOM 734 C C . GLN A 1 92 ? 5.668 -14.838 0.157 1.00 70.62 92 GLN A C 1
ATOM 736 O O . GLN A 1 92 ? 6.270 -15.498 0.999 1.00 70.62 92 GLN A O 1
ATOM 741 N N . LEU A 1 93 ? 5.764 -13.513 0.066 1.00 79.19 93 LEU A N 1
ATOM 742 C CA . LEU A 1 93 ? 6.403 -12.690 1.073 1.00 79.19 93 LEU A CA 1
ATOM 743 C C . LEU A 1 93 ? 5.642 -12.871 2.376 1.00 79.19 93 LEU A C 1
ATOM 745 O O . LEU A 1 93 ? 4.401 -12.869 2.396 1.00 79.19 93 LEU A O 1
ATOM 749 N N . HIS A 1 94 ? 6.396 -13.001 3.458 1.00 86.81 94 HIS A N 1
ATOM 750 C CA . HIS A 1 94 ? 5.816 -13.061 4.782 1.00 86.81 94 HIS A CA 1
ATOM 751 C C . HIS A 1 94 ? 5.029 -11.763 5.045 1.00 86.81 94 HIS A C 1
ATOM 753 O O . HIS A 1 94 ? 5.459 -10.695 4.603 1.00 86.81 94 HIS A O 1
ATOM 759 N N . PRO A 1 95 ? 3.892 -11.792 5.766 1.00 88.94 95 PRO A N 1
ATOM 760 C CA . PRO A 1 95 ? 3.097 -10.587 6.017 1.00 88.94 95 PRO A CA 1
ATOM 761 C C . PRO A 1 95 ? 3.894 -9.412 6.612 1.00 88.94 95 PRO A C 1
ATOM 763 O O . PRO A 1 95 ? 3.645 -8.269 6.247 1.00 88.94 95 PRO A O 1
ATOM 766 N N . ALA A 1 96 ? 4.905 -9.690 7.445 1.00 91.69 96 ALA A N 1
ATOM 767 C CA . ALA A 1 96 ? 5.821 -8.669 7.972 1.00 91.69 96 ALA A CA 1
ATOM 768 C C . ALA A 1 96 ? 6.645 -7.941 6.892 1.00 91.69 96 ALA A C 1
ATOM 770 O O . ALA A 1 96 ? 6.930 -6.759 7.044 1.00 91.69 96 ALA A O 1
ATOM 771 N N . GLU A 1 97 ? 7.009 -8.609 5.794 1.00 88.94 97 GLU A N 1
ATOM 772 C CA . GLU A 1 97 ? 7.775 -7.989 4.698 1.00 88.94 97 GLU A CA 1
ATOM 773 C C . GLU A 1 97 ? 6.918 -7.038 3.862 1.00 88.94 97 GLU A C 1
ATOM 775 O O . GLU A 1 97 ? 7.445 -6.201 3.136 1.00 88.94 97 GLU A O 1
ATOM 780 N N . LYS A 1 98 ? 5.590 -7.169 3.958 1.00 90.00 98 LYS A N 1
ATOM 781 C CA . LYS A 1 98 ? 4.626 -6.307 3.268 1.00 90.00 98 LYS A CA 1
ATOM 782 C C . LYS A 1 98 ? 4.330 -5.021 4.041 1.00 90.00 98 LYS A C 1
ATOM 784 O O . LYS A 1 98 ? 3.640 -4.155 3.509 1.00 90.00 98 LYS A O 1
ATOM 789 N N . LEU A 1 99 ? 4.814 -4.901 5.280 1.00 91.81 99 LEU A N 1
ATOM 790 C CA . LEU A 1 99 ? 4.634 -3.696 6.080 1.00 91.81 99 LEU A CA 1
ATOM 791 C C . LEU A 1 99 ? 5.405 -2.532 5.464 1.00 91.81 99 LEU A C 1
ATOM 793 O O . LEU A 1 99 ? 6.564 -2.657 5.070 1.00 91.81 99 LEU A O 1
ATOM 797 N N . THR A 1 100 ? 4.752 -1.377 5.405 1.00 90.88 100 THR A N 1
ATOM 798 C CA . THR A 1 100 ? 5.393 -0.145 4.943 1.00 90.88 100 THR A CA 1
ATOM 799 C C . THR A 1 100 ? 6.390 0.378 5.989 1.00 90.88 100 THR A C 1
ATOM 801 O O . THR A 1 100 ? 6.240 0.098 7.181 1.00 90.88 100 THR A O 1
ATOM 804 N N . PRO A 1 101 ? 7.375 1.209 5.599 1.00 91.12 101 PRO A N 1
ATOM 805 C CA . PRO A 1 101 ? 8.293 1.836 6.554 1.00 91.12 101 PRO A CA 1
ATOM 806 C C . PRO A 1 101 ? 7.586 2.639 7.656 1.00 91.12 101 PRO A C 1
ATOM 808 O O . PRO A 1 101 ? 8.025 2.633 8.801 1.00 91.12 101 PRO A O 1
ATOM 811 N N . GLY A 1 102 ? 6.464 3.294 7.333 1.00 91.25 102 GLY A N 1
ATOM 812 C CA . GLY A 1 102 ? 5.651 4.003 8.324 1.00 91.25 102 GLY A CA 1
ATOM 813 C C . GLY A 1 102 ? 5.024 3.057 9.348 1.00 91.25 102 GLY A C 1
ATOM 814 O O . GLY A 1 102 ? 5.062 3.336 10.540 1.00 91.25 102 GLY A O 1
ATOM 815 N N . GLN A 1 103 ? 4.525 1.904 8.897 1.00 93.06 103 GLN A N 1
ATOM 816 C CA . GLN A 1 103 ? 3.954 0.879 9.774 1.00 93.06 103 GLN A CA 1
ATOM 817 C C . GLN A 1 103 ? 5.004 0.256 10.695 1.00 93.06 103 GLN A C 1
ATOM 819 O O . GLN A 1 103 ? 4.731 0.084 11.877 1.00 93.06 103 GLN A O 1
ATOM 824 N N . LEU A 1 104 ? 6.209 -0.020 10.184 1.00 94.12 104 LEU A N 1
ATOM 825 C CA . LEU A 1 104 ? 7.339 -0.465 11.010 1.00 94.12 104 LEU A CA 1
ATOM 826 C C . LEU A 1 104 ? 7.687 0.578 12.077 1.00 94.12 104 LEU A C 1
ATOM 828 O O . LEU A 1 104 ? 7.850 0.236 13.246 1.00 94.12 104 LEU A O 1
ATOM 832 N N . LYS A 1 105 ? 7.702 1.859 11.705 1.00 94.31 105 LYS A N 1
ATOM 833 C CA . LYS A 1 105 ? 7.968 2.945 12.649 1.00 94.31 105 LYS A CA 1
ATOM 834 C C . LYS A 1 105 ? 6.898 3.056 13.738 1.00 94.31 105 LYS A C 1
ATOM 836 O O . LYS A 1 105 ? 7.243 3.322 14.885 1.00 94.31 105 LYS A O 1
ATOM 841 N N . GLU A 1 106 ? 5.622 2.817 13.419 1.00 91.12 106 GLU A N 1
ATOM 842 C CA . GLU A 1 106 ? 4.544 2.813 14.422 1.00 91.12 106 GLU A CA 1
ATOM 843 C C . GLU A 1 106 ? 4.729 1.730 15.498 1.00 91.12 106 GLU A C 1
ATOM 845 O O . GLU A 1 106 ? 4.344 1.951 16.643 1.00 91.12 106 GLU A O 1
ATOM 850 N N . ILE A 1 107 ? 5.345 0.595 15.151 1.00 93.94 107 ILE A N 1
ATOM 851 C CA . ILE A 1 107 ? 5.688 -0.476 16.100 1.00 93.94 107 ILE A CA 1
ATOM 852 C C . ILE A 1 107 ? 7.120 -0.370 16.651 1.00 93.94 107 ILE A C 1
ATOM 854 O O . ILE A 1 107 ? 7.592 -1.291 17.310 1.00 93.94 107 ILE A O 1
ATOM 858 N N . GLY A 1 108 ? 7.813 0.748 16.406 1.00 92.75 108 GLY A N 1
ATOM 859 C CA . GLY A 1 108 ? 9.140 1.032 16.961 1.00 92.75 108 GLY A CA 1
ATOM 860 C C . GLY A 1 108 ? 10.316 0.397 16.213 1.00 92.75 108 GLY A C 1
ATOM 861 O O . GLY A 1 108 ? 11.422 0.360 16.747 1.00 92.75 108 GLY A O 1
ATOM 862 N N . PHE A 1 109 ? 10.104 -0.095 14.992 1.00 92.00 109 PHE A N 1
ATOM 863 C CA . PHE A 1 109 ? 11.160 -0.652 14.150 1.00 92.00 109 PHE A CA 1
ATOM 864 C C . PHE A 1 109 ? 11.629 0.362 13.104 1.00 92.00 109 PHE A C 1
ATOM 866 O O . PHE A 1 109 ? 10.826 0.996 12.418 1.00 92.00 109 PHE A O 1
ATOM 873 N N . GLU A 1 110 ? 12.944 0.456 12.929 1.00 92.44 110 GLU A N 1
ATOM 874 C CA . GLU A 1 110 ? 13.535 1.128 11.772 1.00 92.44 110 GLU A CA 1
ATOM 875 C C . GLU A 1 110 ? 13.332 0.298 10.489 1.00 92.44 110 GLU A C 1
ATOM 877 O O . GLU A 1 110 ? 13.134 -0.921 10.569 1.00 92.44 110 GLU A O 1
ATOM 882 N N . PRO A 1 111 ? 13.383 0.912 9.290 1.00 90.50 111 PRO A N 1
ATOM 883 C CA . PRO A 1 111 ? 13.252 0.190 8.027 1.00 90.50 111 PRO A CA 1
ATOM 884 C C . PRO A 1 111 ? 14.256 -0.967 7.912 1.00 90.50 111 PRO A C 1
ATOM 886 O O . PRO A 1 111 ? 15.471 -0.771 7.935 1.00 90.50 111 PRO A O 1
ATOM 889 N N . ILE A 1 112 ? 13.741 -2.189 7.760 1.00 88.81 112 ILE A N 1
ATOM 890 C CA . ILE A 1 112 ? 14.552 -3.413 7.760 1.00 88.81 112 ILE A CA 1
ATOM 891 C C . ILE A 1 112 ? 14.921 -3.799 6.324 1.00 88.81 112 ILE A C 1
ATOM 893 O O . ILE A 1 112 ? 14.052 -3.980 5.470 1.00 88.81 112 ILE A O 1
ATOM 897 N N . ASN A 1 113 ? 16.214 -4.006 6.056 1.00 90.56 113 ASN A N 1
ATOM 898 C CA . ASN A 1 113 ? 16.676 -4.612 4.804 1.00 90.56 113 ASN A CA 1
ATOM 899 C C . ASN A 1 113 ? 16.474 -6.139 4.838 1.00 90.56 113 ASN A C 1
ATOM 901 O O . ASN A 1 113 ? 17.404 -6.900 5.120 1.00 90.56 113 ASN A O 1
ATOM 905 N N . TRP A 1 114 ? 15.252 -6.585 4.534 1.00 89.06 114 TRP A N 1
ATOM 906 C CA . TRP A 1 114 ? 14.872 -8.002 4.526 1.00 89.06 114 TRP A CA 1
ATOM 907 C C . TRP A 1 114 ? 15.745 -8.859 3.606 1.00 89.06 114 TRP A C 1
ATOM 909 O O . TRP A 1 114 ? 16.162 -9.947 3.997 1.00 89.06 114 TRP A O 1
ATOM 919 N N . SER A 1 115 ? 16.074 -8.362 2.408 1.00 86.56 115 SER A N 1
ATOM 920 C CA . SER A 1 115 ? 16.927 -9.079 1.453 1.00 86.56 115 SER A CA 1
ATOM 921 C C . SER A 1 115 ? 18.337 -9.307 1.986 1.00 86.56 115 SER A C 1
ATOM 923 O O . SER A 1 115 ? 18.853 -10.419 1.883 1.00 86.56 115 SER A O 1
ATOM 925 N N . GLY A 1 116 ? 18.937 -8.278 2.591 1.00 87.81 116 GLY A N 1
ATOM 926 C CA . GLY A 1 116 ? 20.263 -8.382 3.194 1.00 87.81 116 GLY A CA 1
ATOM 927 C C . GLY A 1 116 ? 20.263 -9.353 4.370 1.00 87.81 116 GLY A C 1
ATOM 928 O O . GLY A 1 116 ? 21.126 -10.222 4.444 1.00 87.81 116 GLY A O 1
ATOM 929 N N . LEU A 1 117 ? 19.248 -9.269 5.237 1.00 89.00 117 LEU A N 1
ATOM 930 C CA . LEU A 1 117 ? 19.115 -10.148 6.399 1.00 89.00 117 LEU A CA 1
ATOM 931 C C . LEU A 1 117 ? 18.898 -11.614 5.999 1.00 89.00 117 LEU A C 1
ATOM 933 O O . LEU A 1 117 ? 19.491 -12.515 6.587 1.00 89.00 117 LEU A O 1
ATOM 937 N N . ARG A 1 118 ? 18.085 -11.859 4.965 1.00 89.31 118 ARG A N 1
ATOM 938 C CA . ARG A 1 118 ? 17.840 -13.201 4.425 1.00 89.31 118 ARG A CA 1
ATOM 939 C C . ARG A 1 118 ? 19.112 -13.844 3.873 1.00 89.31 118 ARG A C 1
ATOM 941 O O . ARG A 1 118 ? 19.264 -15.055 4.001 1.00 89.31 118 ARG A O 1
ATOM 948 N N . GLN A 1 119 ? 19.988 -13.058 3.248 1.00 88.94 119 GLN A N 1
ATOM 949 C CA . GLN A 1 119 ? 21.249 -13.543 2.679 1.00 88.94 119 GLN A CA 1
ATOM 950 C C . GLN A 1 119 ? 22.321 -13.762 3.752 1.00 88.94 119 GLN A C 1
ATOM 952 O O . GLN A 1 119 ? 23.029 -14.762 3.696 1.00 88.94 119 GLN A O 1
ATOM 957 N N . SER A 1 120 ? 22.433 -12.856 4.727 1.00 92.00 120 SER A N 1
ATOM 958 C CA . SER A 1 120 ? 23.482 -12.918 5.750 1.00 92.00 120 SER A CA 1
ATOM 959 C C . SER A 1 120 ? 23.175 -13.903 6.878 1.00 92.00 120 SER A C 1
ATOM 961 O O . SER A 1 120 ? 24.073 -14.611 7.328 1.00 92.00 120 SER A O 1
ATOM 963 N N . ASN A 1 121 ? 21.924 -13.964 7.351 1.00 92.62 121 ASN A N 1
ATOM 964 C CA . ASN A 1 121 ? 21.529 -14.832 8.458 1.00 92.62 121 ASN A CA 1
ATOM 965 C C . ASN A 1 121 ? 20.062 -15.300 8.332 1.00 92.62 121 ASN A C 1
ATOM 967 O O . ASN A 1 121 ? 19.144 -14.677 8.881 1.00 92.62 121 ASN A O 1
ATOM 971 N N . PRO A 1 122 ? 19.821 -16.446 7.665 1.00 90.12 122 PRO A N 1
ATOM 972 C CA . PRO A 1 122 ? 18.474 -16.970 7.441 1.00 90.12 122 PRO A CA 1
ATOM 973 C C . PRO A 1 122 ? 17.694 -17.307 8.721 1.00 90.12 122 PRO A C 1
ATOM 975 O O . PRO A 1 122 ? 16.465 -17.216 8.731 1.00 90.12 122 PRO A O 1
ATOM 978 N N . ALA A 1 123 ? 18.382 -17.713 9.793 1.00 90.44 123 ALA A N 1
ATOM 979 C CA . ALA A 1 123 ? 17.740 -18.051 11.063 1.00 90.44 123 ALA A CA 1
ATOM 980 C C . ALA A 1 123 ? 17.230 -16.788 11.769 1.00 90.44 123 ALA A C 1
ATOM 982 O O . ALA A 1 123 ? 16.064 -16.725 12.164 1.00 90.44 123 ALA A O 1
ATOM 983 N N . LEU A 1 124 ? 18.076 -15.755 11.842 1.00 91.81 124 LEU A N 1
ATOM 984 C CA . LEU A 1 124 ? 17.690 -14.453 12.376 1.00 91.81 124 LEU A CA 1
ATOM 985 C C . LEU A 1 124 ? 16.545 -13.846 11.560 1.00 91.81 124 LEU A C 1
ATOM 987 O O . LEU A 1 124 ? 15.563 -13.413 12.148 1.00 91.81 124 LEU A O 1
ATOM 991 N N . TYR A 1 125 ? 16.608 -13.916 10.226 1.00 92.00 125 TYR A N 1
ATOM 992 C CA . TYR A 1 125 ? 15.534 -13.463 9.338 1.00 92.00 125 TYR A CA 1
ATOM 993 C C . TYR A 1 125 ? 14.162 -14.045 9.719 1.00 92.00 125 TYR A C 1
ATOM 995 O O . TYR A 1 125 ? 13.216 -13.288 9.930 1.00 92.00 125 TYR A O 1
ATOM 1003 N N . ARG A 1 126 ? 14.041 -15.370 9.886 1.00 90.56 126 ARG A N 1
ATOM 1004 C CA . ARG A 1 126 ? 12.760 -16.012 10.257 1.00 90.56 126 ARG A CA 1
ATOM 1005 C C . ARG A 1 126 ? 12.259 -15.583 11.638 1.00 90.56 126 ARG A C 1
ATOM 1007 O O . ARG A 1 126 ? 11.058 -15.357 11.815 1.00 90.56 126 ARG A O 1
ATOM 1014 N N . ASN A 1 127 ? 13.169 -15.446 12.599 1.00 92.44 127 ASN A N 1
ATOM 1015 C CA . ASN A 1 127 ? 12.829 -15.002 13.949 1.00 92.44 127 ASN A CA 1
ATOM 1016 C C . ASN A 1 127 ? 12.358 -13.542 13.946 1.00 92.44 127 ASN A C 1
ATOM 1018 O O . ASN A 1 127 ? 11.321 -13.232 14.532 1.00 92.44 127 ASN A O 1
ATOM 1022 N N . THR A 1 128 ? 13.054 -12.662 13.221 1.00 92.94 128 THR A N 1
ATOM 1023 C CA . THR A 1 128 ? 12.680 -11.252 13.068 1.00 92.94 128 THR A CA 1
ATOM 1024 C C . THR A 1 128 ? 11.331 -11.104 12.372 1.00 92.94 128 THR A C 1
ATOM 1026 O O . THR A 1 128 ? 10.508 -10.320 12.831 1.00 92.94 128 THR A O 1
ATOM 1029 N N . LEU A 1 129 ? 11.047 -11.886 11.324 1.00 93.56 129 LEU A N 1
ATOM 1030 C CA . LEU A 1 129 ? 9.733 -11.878 10.667 1.00 93.56 129 LEU A CA 1
ATOM 1031 C C . LEU A 1 129 ? 8.597 -12.224 11.628 1.00 93.56 129 LEU A C 1
ATOM 1033 O O . LEU A 1 129 ? 7.568 -11.548 11.643 1.00 93.56 129 LEU A O 1
ATOM 1037 N N . SER A 1 130 ? 8.789 -13.279 12.419 1.00 93.19 130 SER A N 1
ATOM 1038 C CA . SER A 1 130 ? 7.791 -13.749 13.382 1.00 93.19 130 SER A CA 1
ATOM 1039 C C . SER A 1 130 ? 7.566 -12.714 14.484 1.00 93.19 130 SER A C 1
ATOM 1041 O O . SER A 1 130 ? 6.426 -12.449 14.863 1.00 93.19 130 SER A O 1
ATOM 1043 N N . TRP A 1 131 ? 8.646 -12.090 14.960 1.00 94.62 131 TRP A N 1
ATOM 1044 C CA . TRP A 1 131 ? 8.592 -11.040 15.972 1.00 94.62 131 TRP A CA 1
ATOM 1045 C C . TRP A 1 131 ? 7.895 -9.778 15.459 1.00 94.62 131 TRP A C 1
ATOM 1047 O O . TRP A 1 131 ? 6.888 -9.374 16.036 1.00 94.62 131 TRP A O 1
ATOM 1057 N N . VAL A 1 132 ? 8.352 -9.213 14.338 1.00 95.44 132 VAL A N 1
ATOM 1058 C CA . VAL A 1 132 ? 7.753 -8.013 13.727 1.00 95.44 132 VAL A CA 1
ATOM 1059 C C . VAL A 1 132 ? 6.274 -8.236 13.431 1.00 95.44 132 VAL A C 1
ATOM 1061 O O . VAL A 1 132 ? 5.448 -7.363 13.689 1.00 95.44 132 VAL A O 1
ATOM 1064 N N . TRP A 1 133 ? 5.907 -9.419 12.930 1.00 95.56 133 TRP A N 1
ATOM 1065 C CA . TRP A 1 133 ? 4.507 -9.724 12.665 1.00 95.56 133 TRP A CA 1
ATOM 1066 C C . TRP A 1 133 ? 3.664 -9.799 13.934 1.00 95.56 133 TRP A C 1
ATOM 1068 O O . TRP A 1 133 ? 2.550 -9.280 13.953 1.00 95.56 133 TRP A O 1
ATOM 1078 N N . ARG A 1 134 ? 4.187 -10.407 15.002 1.00 95.06 134 ARG A N 1
ATOM 1079 C CA . ARG A 1 134 ? 3.506 -10.453 16.297 1.00 95.06 134 ARG A CA 1
ATOM 1080 C C . ARG A 1 134 ? 3.269 -9.046 16.850 1.00 95.06 134 ARG A C 1
ATOM 1082 O O . ARG A 1 134 ? 2.146 -8.752 17.256 1.00 95.06 134 ARG A O 1
ATOM 1089 N N . GLU A 1 135 ? 4.285 -8.185 16.822 1.00 96.06 135 GLU A N 1
ATOM 1090 C CA . GLU A 1 135 ? 4.162 -6.790 17.270 1.00 96.06 135 GLU A CA 1
ATOM 1091 C C . GLU A 1 135 ? 3.147 -6.021 16.419 1.00 96.06 135 GLU A C 1
ATOM 1093 O O . GLU A 1 135 ? 2.249 -5.367 16.951 1.00 96.06 135 GLU A O 1
ATOM 1098 N N . TRP A 1 136 ? 3.192 -6.190 15.095 1.00 95.88 136 TRP A N 1
ATOM 1099 C CA . TRP A 1 136 ? 2.202 -5.598 14.201 1.00 95.88 136 TRP A CA 1
ATOM 1100 C C . TRP A 1 136 ? 0.780 -6.088 14.483 1.00 95.88 136 TRP A C 1
ATOM 1102 O O . TRP A 1 136 ? -0.151 -5.290 14.488 1.00 95.88 136 TRP A O 1
ATOM 1112 N N . GLN A 1 137 ? 0.575 -7.378 14.752 1.00 94.38 137 GLN A N 1
ATOM 1113 C CA . GLN A 1 137 ? -0.750 -7.904 15.087 1.00 94.38 137 GLN A CA 1
ATOM 1114 C C . GLN A 1 137 ? -1.299 -7.310 16.389 1.00 94.38 137 GLN A C 1
ATOM 1116 O O . GLN A 1 137 ? -2.500 -7.034 16.474 1.00 94.38 137 GLN A O 1
ATOM 1121 N N . LEU A 1 138 ? -0.447 -7.105 17.397 1.00 92.44 138 LEU A N 1
ATOM 1122 C CA . LEU A 1 138 ? -0.829 -6.444 18.646 1.00 92.44 138 LEU A CA 1
ATOM 1123 C C . LEU A 1 138 ? -1.190 -4.976 18.403 1.00 92.44 138 LEU A C 1
ATOM 1125 O O . LEU A 1 138 ? -2.263 -4.530 18.817 1.00 92.44 138 LEU A O 1
ATOM 1129 N N . HIS A 1 139 ? -0.352 -4.258 17.659 1.00 93.94 139 HIS A N 1
ATOM 1130 C CA . HIS A 1 139 ? -0.592 -2.862 17.303 1.00 93.94 139 HIS A CA 1
ATOM 1131 C C . HIS A 1 139 ? -1.841 -2.682 16.438 1.00 93.94 139 HIS A C 1
ATOM 1133 O O . HIS A 1 139 ? -2.681 -1.836 16.719 1.00 93.94 139 HIS A O 1
ATOM 1139 N N . ALA A 1 140 ? -2.056 -3.539 15.442 1.00 93.12 140 ALA A N 1
ATOM 1140 C CA . ALA A 1 140 ? -3.244 -3.503 14.595 1.00 93.12 140 ALA A CA 1
ATOM 1141 C C . ALA A 1 140 ? -4.535 -3.718 15.403 1.00 93.12 140 ALA A C 1
ATOM 1143 O O . ALA A 1 140 ? -5.542 -3.055 15.148 1.00 93.12 140 ALA A O 1
ATOM 1144 N N . ARG A 1 141 ? -4.523 -4.604 16.412 1.00 91.12 141 ARG A N 1
ATOM 1145 C CA . ARG A 1 141 ? -5.657 -4.766 17.344 1.00 91.12 141 ARG A CA 1
ATOM 1146 C C . ARG A 1 141 ? -5.896 -3.497 18.157 1.00 91.12 141 ARG A C 1
ATOM 1148 O O . ARG A 1 141 ? -7.049 -3.109 18.339 1.00 91.12 141 ARG A O 1
ATOM 1155 N N . PHE A 1 142 ? -4.825 -2.852 18.616 1.00 90.25 142 PHE A N 1
ATOM 1156 C CA . PHE A 1 142 ? -4.899 -1.576 19.320 1.00 90.25 142 PHE A CA 1
ATOM 1157 C C . PHE A 1 142 ? -5.510 -0.489 18.424 1.00 90.25 142 PHE A C 1
ATOM 1159 O O . PHE A 1 142 ? -6.518 0.105 18.800 1.00 90.25 142 PHE A O 1
ATOM 1166 N N . LEU A 1 143 ? -5.001 -0.311 17.202 1.00 92.06 143 LEU A N 1
ATOM 1167 C CA . LEU A 1 143 ? -5.541 0.636 16.223 1.00 92.06 143 LEU A CA 1
ATOM 1168 C C . LEU A 1 143 ? -7.020 0.394 15.932 1.00 92.06 143 LEU A C 1
ATOM 1170 O O . LEU A 1 143 ? -7.806 1.332 15.972 1.00 92.06 143 LEU A O 1
ATOM 1174 N N . LY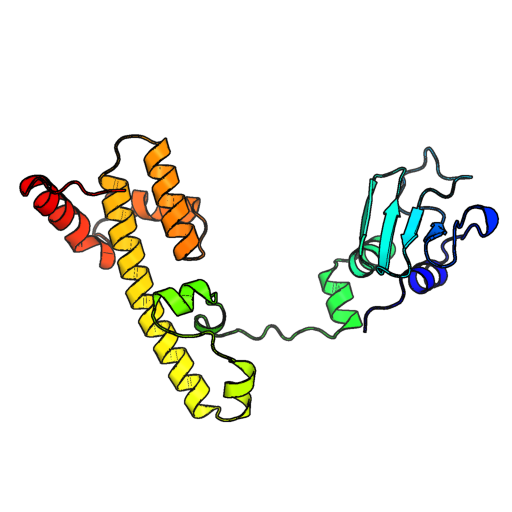S A 1 144 ? -7.426 -0.858 15.700 1.00 91.19 144 LYS A N 1
ATOM 1175 C CA . LYS A 1 144 ? -8.838 -1.196 15.472 1.00 91.19 144 LYS A CA 1
ATOM 1176 C C . LYS A 1 144 ? -9.720 -0.866 16.673 1.00 91.19 144 LYS A C 1
ATOM 1178 O O . LYS A 1 144 ? -10.836 -0.386 16.499 1.00 91.19 144 LYS A O 1
ATOM 1183 N N . ARG A 1 145 ? -9.235 -1.105 17.895 1.00 89.00 145 ARG A N 1
ATOM 1184 C CA . ARG A 1 145 ? -9.972 -0.760 19.117 1.00 89.00 145 ARG A CA 1
ATOM 1185 C C . ARG A 1 145 ? -10.156 0.751 19.248 1.00 89.00 145 ARG A C 1
ATOM 1187 O O . ARG A 1 145 ? -11.277 1.192 19.486 1.00 89.00 145 ARG A O 1
ATOM 1194 N N . PHE A 1 146 ? -9.087 1.528 19.075 1.00 89.44 146 PHE A N 1
ATOM 1195 C CA . PHE A 1 146 ? -9.149 2.991 19.135 1.00 89.44 146 PHE A CA 1
ATOM 1196 C C . PHE A 1 146 ? -10.010 3.568 18.014 1.00 89.44 146 PHE A C 1
ATOM 1198 O O . PHE A 1 146 ? -10.900 4.366 18.286 1.00 89.44 146 PHE A O 1
ATOM 1205 N N . GLY A 1 147 ? -9.841 3.083 16.786 1.00 91.19 147 GLY A N 1
ATOM 1206 C CA . GLY A 1 147 ? -10.660 3.497 15.654 1.00 91.19 147 GLY A CA 1
ATOM 1207 C C . GLY A 1 147 ? -12.143 3.183 15.855 1.00 91.19 147 GLY A C 1
ATOM 1208 O O . GLY A 1 147 ? -12.979 4.027 15.547 1.00 91.19 147 GLY A O 1
ATOM 1209 N N . TYR A 1 148 ? -12.490 2.034 16.448 1.00 90.56 148 TYR A N 1
ATOM 1210 C CA . TYR A 1 148 ? -13.876 1.732 16.820 1.00 90.56 148 TYR A CA 1
ATOM 1211 C C . TYR A 1 148 ? -14.400 2.678 17.908 1.00 90.56 148 TYR A C 1
ATOM 1213 O O . TYR A 1 148 ? -15.519 3.175 17.804 1.00 90.56 148 TYR A O 1
ATOM 1221 N N . MET A 1 149 ? -13.598 2.984 18.933 1.00 89.00 149 MET A N 1
ATOM 1222 C CA . MET A 1 149 ? -13.987 3.954 19.963 1.00 89.00 149 MET A CA 1
ATOM 1223 C C . MET A 1 149 ? -14.231 5.347 19.375 1.00 89.00 149 MET A C 1
ATOM 1225 O O . MET A 1 149 ? -15.267 5.944 19.666 1.00 89.00 149 MET A O 1
ATOM 1229 N N . SER A 1 150 ? -13.330 5.838 18.521 1.00 89.06 150 SER A N 1
ATOM 1230 C CA . SER A 1 150 ? -13.495 7.114 17.820 1.00 89.06 150 SER A CA 1
ATOM 1231 C C . SER A 1 150 ? -14.723 7.088 16.912 1.00 89.06 150 SER A C 1
ATOM 1233 O O . SER A 1 150 ? -15.516 8.024 16.931 1.00 89.06 150 SER A O 1
ATOM 1235 N N . PHE A 1 151 ? -14.959 5.984 16.194 1.00 89.75 151 PHE A N 1
ATOM 1236 C CA . PHE A 1 151 ? -16.142 5.796 15.348 1.00 89.75 151 PHE A CA 1
ATOM 1237 C C . PHE A 1 151 ? -17.457 5.888 16.140 1.00 89.75 151 PHE A C 1
ATOM 1239 O O . PHE A 1 151 ? -18.441 6.441 15.646 1.00 89.75 151 PHE A O 1
ATOM 1246 N N . LEU A 1 152 ? -17.478 5.374 17.374 1.00 87.12 152 LEU A N 1
ATOM 1247 C CA . LEU A 1 152 ? -18.620 5.477 18.286 1.00 87.12 152 LEU A CA 1
ATOM 1248 C C . LEU A 1 152 ? -18.748 6.847 18.968 1.00 87.12 152 LEU A C 1
ATOM 1250 O O . LEU A 1 152 ? -19.838 7.200 19.422 1.00 87.12 152 LEU A O 1
ATOM 1254 N N . ALA A 1 153 ? -17.648 7.587 19.103 1.00 86.88 153 ALA A N 1
ATOM 1255 C CA . ALA A 1 153 ? -17.630 8.898 19.745 1.00 86.88 153 ALA A CA 1
ATOM 1256 C C . ALA A 1 153 ? -18.202 10.002 18.843 1.00 86.88 153 ALA A C 1
ATOM 1258 O O . ALA A 1 153 ? -18.773 10.966 19.351 1.00 86.88 153 ALA A O 1
ATOM 1259 N N . VAL A 1 154 ? -18.065 9.852 17.523 1.00 88.00 154 VAL A N 1
ATOM 1260 C CA . VAL A 1 154 ? -18.504 10.844 16.537 1.00 88.00 154 VAL A CA 1
ATOM 1261 C C . VAL A 1 154 ? -19.981 10.690 16.152 1.00 88.00 154 VAL A C 1
ATOM 1263 O O . VAL A 1 154 ? -20.530 9.582 16.050 1.00 88.00 154 VAL A O 1
ATOM 1266 N N . ASN A 1 155 ? -20.632 11.825 15.895 1.00 85.00 155 ASN A N 1
ATOM 1267 C CA . ASN A 1 155 ? -22.079 11.884 15.673 1.00 85.00 155 ASN A CA 1
ATOM 1268 C C . ASN A 1 155 ? -22.449 12.095 14.202 1.00 85.00 155 ASN A C 1
ATOM 1270 O O . ASN A 1 155 ? -23.538 11.686 13.796 1.00 85.00 155 ASN A O 1
ATOM 1274 N N . SER A 1 156 ? -21.559 12.679 13.392 1.00 90.00 156 SER A N 1
ATOM 1275 C CA . SER A 1 156 ? -21.837 12.907 11.973 1.00 90.00 156 SER A CA 1
ATOM 1276 C C . SER A 1 156 ? -21.322 11.766 11.075 1.00 90.00 156 SER A C 1
ATOM 1278 O O . SER A 1 156 ? -20.270 11.170 11.338 1.00 90.00 156 SER A O 1
ATOM 1280 N N . PRO A 1 157 ? -22.023 11.453 9.969 1.00 89.19 157 PRO A N 1
ATOM 1281 C CA . PRO A 1 157 ? -21.533 10.514 8.959 1.00 89.19 157 PRO A CA 1
ATOM 1282 C C . PRO A 1 157 ? -20.166 10.903 8.372 1.00 89.19 157 PRO A C 1
ATOM 1284 O O . PRO A 1 157 ? -19.346 10.031 8.082 1.00 89.19 157 PRO A O 1
ATOM 1287 N N . GLN A 1 158 ? -19.910 12.203 8.217 1.00 91.19 158 GLN A N 1
ATOM 1288 C CA . GLN A 1 158 ? -18.670 12.749 7.668 1.00 91.19 158 GLN A CA 1
ATOM 1289 C C . GLN A 1 158 ? -17.481 12.476 8.597 1.00 91.19 158 GLN A C 1
ATOM 1291 O O . GLN A 1 158 ? -16.442 12.002 8.136 1.00 91.19 158 GLN A O 1
ATOM 1296 N N . GLU A 1 159 ? -17.646 12.690 9.905 1.00 90.25 159 GLU A N 1
ATOM 1297 C CA . GLU A 1 159 ? -16.623 12.362 10.906 1.00 90.25 159 GLU A CA 1
ATOM 1298 C C . GLU A 1 159 ? -16.356 10.853 10.957 1.00 90.25 159 GLU A C 1
ATOM 1300 O O . GLU A 1 159 ? -15.201 10.435 10.984 1.00 90.25 159 GLU A O 1
ATOM 1305 N N . ARG A 1 160 ? -17.396 10.008 10.876 1.00 89.69 160 ARG A N 1
ATOM 1306 C CA . ARG A 1 160 ? -17.214 8.542 10.822 1.00 89.69 160 ARG A CA 1
ATOM 1307 C C . ARG A 1 160 ? -16.380 8.111 9.624 1.00 89.69 160 ARG A C 1
ATOM 1309 O O . ARG A 1 160 ? -15.522 7.239 9.755 1.00 89.69 160 ARG A O 1
ATOM 1316 N N . GLN A 1 161 ? -16.614 8.718 8.461 1.00 91.75 161 GLN A N 1
ATOM 1317 C CA . GLN A 1 161 ? -15.806 8.474 7.266 1.00 91.75 161 GLN A CA 1
ATOM 1318 C C . GLN A 1 161 ? -14.366 8.970 7.420 1.00 91.75 161 GLN A C 1
ATOM 1320 O O . GLN A 1 161 ? -13.462 8.344 6.869 1.00 91.75 161 GLN A O 1
ATOM 1325 N N . ALA A 1 162 ? -14.141 10.086 8.116 1.00 92.69 162 ALA A N 1
ATOM 1326 C CA . ALA A 1 162 ? -12.798 10.596 8.388 1.00 92.69 162 ALA A CA 1
ATOM 1327 C C . ALA A 1 162 ? -12.019 9.634 9.298 1.00 92.69 162 ALA A C 1
ATOM 1329 O O . ALA A 1 162 ? -10.944 9.182 8.909 1.00 92.69 162 ALA A O 1
ATOM 1330 N N . VAL A 1 163 ? -12.622 9.210 10.415 1.00 92.62 163 VAL A N 1
ATOM 1331 C CA . VAL A 1 163 ? -12.046 8.209 11.330 1.00 92.62 163 VAL A CA 1
ATOM 1332 C C . VAL A 1 163 ? -11.737 6.907 10.585 1.00 92.62 163 VAL A C 1
ATOM 1334 O O . VAL A 1 163 ? -10.635 6.375 10.683 1.00 92.62 163 VAL A O 1
ATOM 1337 N N . CYS A 1 164 ? -12.676 6.389 9.785 1.00 93.06 164 CYS A N 1
ATOM 1338 C CA . CYS A 1 164 ? -12.424 5.160 9.027 1.00 93.06 164 CYS A CA 1
ATOM 1339 C C . CYS A 1 164 ? -11.251 5.323 8.053 1.00 93.06 164 CYS A C 1
ATOM 1341 O O . CYS A 1 164 ? -10.433 4.415 7.953 1.00 93.06 164 CYS A O 1
ATOM 1343 N N . ARG A 1 165 ? -11.141 6.464 7.359 1.00 94.00 165 ARG A N 1
ATOM 1344 C CA . ARG A 1 165 ? -10.034 6.734 6.429 1.00 94.00 165 ARG A CA 1
ATOM 1345 C C . ARG A 1 165 ? -8.685 6.788 7.135 1.00 94.00 165 ARG A C 1
ATOM 1347 O O . ARG A 1 165 ? -7.748 6.154 6.663 1.00 94.00 165 ARG A O 1
ATOM 1354 N N . GLU A 1 166 ? -8.600 7.488 8.260 1.00 94.19 166 GLU A N 1
ATOM 1355 C CA . GLU A 1 166 ? -7.363 7.612 9.033 1.00 94.19 166 GLU A CA 1
ATOM 1356 C C . GLU A 1 166 ? -6.862 6.246 9.520 1.00 94.19 166 GLU A C 1
ATOM 1358 O O . GLU A 1 166 ? -5.738 5.836 9.222 1.00 94.19 166 GLU A O 1
ATOM 1363 N N . TYR A 1 167 ? -7.711 5.492 10.222 1.00 93.88 167 TYR A N 1
ATOM 1364 C CA . TYR A 1 167 ? -7.309 4.201 10.779 1.00 93.88 167 TYR A CA 1
ATOM 1365 C C . TYR A 1 167 ? -7.074 3.150 9.689 1.00 93.88 167 TYR A C 1
ATOM 1367 O O . TYR A 1 167 ? -6.180 2.316 9.831 1.00 93.88 167 TYR A O 1
ATOM 1375 N N . ALA A 1 168 ? -7.815 3.201 8.579 1.00 93.69 168 ALA A N 1
ATOM 1376 C CA . ALA A 1 168 ? -7.577 2.322 7.439 1.00 93.69 168 ALA A CA 1
ATOM 1377 C C . ALA A 1 168 ? -6.241 2.620 6.747 1.00 93.69 168 ALA A C 1
ATOM 1379 O O . ALA A 1 168 ? -5.518 1.682 6.412 1.00 93.69 168 ALA A O 1
ATOM 1380 N N . GLN A 1 169 ? -5.867 3.898 6.613 1.00 93.25 169 GLN A N 1
ATOM 1381 C CA . GLN A 1 169 ? -4.563 4.298 6.085 1.00 93.25 169 GLN A CA 1
ATOM 1382 C C . GLN A 1 169 ? -3.421 3.743 6.944 1.00 93.25 169 GLN A C 1
ATOM 1384 O O . GLN A 1 169 ? -2.478 3.166 6.407 1.00 93.25 169 GLN A O 1
ATOM 1389 N N . ARG A 1 170 ? -3.528 3.855 8.272 1.00 92.94 170 ARG A N 1
ATOM 1390 C CA . ARG A 1 170 ? -2.523 3.321 9.209 1.00 92.94 170 ARG A CA 1
ATOM 1391 C C . ARG A 1 170 ? -2.427 1.795 9.142 1.00 92.94 170 ARG A C 1
ATOM 1393 O O . ARG A 1 170 ? -1.338 1.228 9.078 1.00 92.94 170 ARG A O 1
ATOM 1400 N N . LEU A 1 171 ? -3.573 1.117 9.080 1.00 92.62 171 LEU A N 1
ATOM 1401 C CA . LEU A 1 171 ? -3.654 -0.341 8.954 1.00 92.62 171 LEU A CA 1
ATOM 1402 C C . LEU A 1 171 ? -3.257 -0.862 7.561 1.00 92.62 171 LEU A C 1
ATOM 1404 O O . LEU A 1 171 ? -2.985 -2.053 7.424 1.00 92.62 171 LEU A O 1
ATOM 1408 N N . GLY A 1 172 ? -3.205 -0.000 6.541 1.00 89.94 172 GLY A N 1
ATOM 1409 C CA . GLY A 1 172 ? -2.956 -0.395 5.153 1.00 89.94 172 GLY A CA 1
ATOM 1410 C C . GLY A 1 172 ? -4.098 -1.219 4.552 1.00 89.94 172 GLY A C 1
ATOM 1411 O O . GLY A 1 172 ? -3.849 -2.137 3.774 1.00 89.94 172 GLY A O 1
ATOM 1412 N N . ILE A 1 173 ? -5.341 -0.931 4.944 1.00 92.50 173 ILE A N 1
ATOM 1413 C CA . ILE A 1 173 ? -6.549 -1.624 4.473 1.00 92.50 173 ILE A CA 1
ATOM 1414 C C . ILE A 1 173 ? -7.502 -0.648 3.787 1.00 92.50 173 ILE A C 1
ATOM 1416 O O . ILE A 1 173 ? -7.3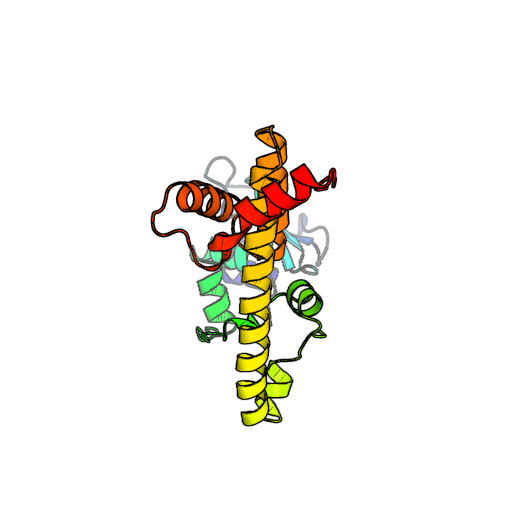70 0.569 3.901 1.00 92.50 173 ILE A O 1
ATOM 1420 N N . ASP A 1 174 ? -8.489 -1.189 3.084 1.00 93.06 174 ASP A N 1
ATOM 1421 C CA . ASP A 1 174 ? -9.542 -0.396 2.465 1.00 93.06 174 ASP A CA 1
ATOM 1422 C C . ASP A 1 174 ? -10.478 0.237 3.531 1.00 93.06 174 ASP A C 1
ATOM 1424 O O . ASP A 1 174 ? -10.977 -0.477 4.414 1.00 93.06 174 ASP A O 1
ATOM 1428 N N . PRO A 1 175 ? -10.751 1.560 3.477 1.00 91.56 175 PRO A N 1
ATOM 1429 C CA . PRO A 1 175 ? -11.612 2.237 4.449 1.00 91.56 175 PRO A CA 1
ATOM 1430 C C . PRO A 1 175 ? -13.039 1.697 4.517 1.00 91.56 175 PRO A C 1
ATOM 1432 O O . PRO A 1 175 ? -13.633 1.677 5.597 1.00 91.56 175 PRO A O 1
ATOM 1435 N N . GLN A 1 176 ? -13.601 1.261 3.387 1.00 90.62 176 GLN A N 1
ATOM 1436 C CA . GLN A 1 176 ? -14.960 0.723 3.349 1.00 90.62 176 GLN A CA 1
ATOM 1437 C C . GLN A 1 176 ? -15.022 -0.639 4.047 1.00 90.62 176 GLN A C 1
ATOM 1439 O O . GLN A 1 176 ? -15.945 -0.900 4.817 1.00 90.62 176 GLN A O 1
ATOM 1444 N N . SER A 1 177 ? -13.997 -1.467 3.862 1.00 91.31 177 SER A N 1
ATOM 1445 C CA . SER A 1 177 ? -13.832 -2.743 4.559 1.00 91.31 177 SER A CA 1
ATOM 1446 C C . SER A 1 177 ? -13.762 -2.556 6.078 1.00 91.31 177 SER A C 1
ATOM 1448 O O . SER A 1 177 ? -14.455 -3.258 6.816 1.00 91.31 177 SER A O 1
ATOM 1450 N N . LEU A 1 178 ? -12.996 -1.565 6.552 1.00 91.94 178 LEU A N 1
ATOM 1451 C CA . LEU A 1 178 ? -12.911 -1.242 7.981 1.00 91.94 178 LEU A CA 1
ATOM 1452 C C . LEU A 1 178 ? -14.241 -0.716 8.539 1.00 91.94 178 LEU A C 1
ATOM 1454 O O . LEU A 1 178 ? -14.662 -1.114 9.624 1.00 91.94 178 LEU A O 1
ATOM 1458 N N . MET A 1 179 ? -14.927 0.149 7.790 1.00 90.62 179 MET A N 1
ATOM 1459 C CA . MET A 1 179 ? -16.247 0.650 8.176 1.00 90.62 179 MET A CA 1
ATOM 1460 C C . MET A 1 179 ? -17.254 -0.494 8.327 1.00 90.62 179 MET A C 1
ATOM 1462 O O . MET A 1 179 ? -17.972 -0.557 9.326 1.00 90.62 179 MET A O 1
ATOM 1466 N N . MET A 1 180 ? -17.290 -1.415 7.361 1.00 89.81 180 MET A N 1
ATOM 1467 C CA . MET A 1 180 ? -18.158 -2.589 7.427 1.00 89.81 180 MET A CA 1
ATOM 1468 C C . MET A 1 180 ? -17.808 -3.480 8.618 1.00 89.81 180 MET A C 1
ATOM 1470 O O . MET A 1 180 ? -18.718 -3.937 9.306 1.00 89.81 180 MET A O 1
ATOM 1474 N N . GLU A 1 181 ? -16.518 -3.674 8.908 1.00 89.94 181 GLU A N 1
ATOM 1475 C CA . GLU A 1 181 ? -16.066 -4.405 10.095 1.00 89.94 181 GLU A CA 1
ATOM 1476 C C . GLU A 1 181 ? -16.601 -3.765 11.386 1.00 89.94 181 GLU A C 1
ATOM 1478 O O . GLU A 1 181 ? -17.183 -4.466 12.212 1.00 89.94 181 GLU A O 1
ATOM 1483 N N . TYR A 1 182 ? -16.486 -2.442 11.547 1.00 90.19 182 TYR A N 1
ATOM 1484 C CA . TYR A 1 182 ? -17.000 -1.729 12.724 1.00 90.19 182 TYR A CA 1
ATOM 1485 C C . TYR A 1 182 ? -18.520 -1.825 12.863 1.00 90.19 182 TYR A C 1
ATOM 1487 O O . TYR A 1 182 ? -19.027 -2.096 13.953 1.00 90.19 182 TYR A O 1
ATOM 1495 N N . VAL A 1 183 ? -19.258 -1.648 11.766 1.00 88.00 183 VAL A N 1
ATOM 1496 C CA . VAL A 1 183 ? -20.721 -1.779 11.770 1.00 88.00 183 VAL A CA 1
ATOM 1497 C C . VAL A 1 183 ? -21.124 -3.202 12.152 1.00 88.00 183 VAL A C 1
ATOM 1499 O O . VAL A 1 183 ? -21.939 -3.386 13.053 1.00 88.00 183 VAL A O 1
ATOM 1502 N N . GLN A 1 184 ? -20.530 -4.217 11.524 1.00 87.88 184 GLN A N 1
ATOM 1503 C CA . GLN A 1 184 ? -20.830 -5.619 11.820 1.00 87.88 184 GLN A CA 1
ATOM 1504 C C . GLN A 1 184 ? -20.473 -5.987 13.258 1.00 87.88 184 GLN A C 1
ATOM 1506 O O . GLN A 1 184 ? -21.239 -6.680 13.927 1.00 87.88 184 GLN A O 1
ATOM 1511 N N . ALA A 1 185 ? -19.335 -5.509 13.754 1.00 85.00 185 ALA A N 1
ATOM 1512 C CA . ALA A 1 185 ? -18.881 -5.799 15.100 1.00 85.00 185 ALA A CA 1
ATOM 1513 C C . ALA A 1 185 ? -19.836 -5.292 16.186 1.00 85.00 185 ALA A C 1
ATOM 1515 O O . ALA A 1 185 ? -20.001 -5.965 17.202 1.00 85.00 185 ALA A O 1
ATOM 1516 N N . ARG A 1 186 ? -20.510 -4.160 15.949 1.00 79.44 186 ARG A N 1
ATOM 1517 C CA . ARG A 1 186 ? -21.541 -3.629 16.850 1.00 79.44 186 ARG A CA 1
ATOM 1518 C C . ARG A 1 186 ? -22.720 -4.590 17.020 1.00 79.44 186 ARG A C 1
ATOM 1520 O O . ARG A 1 186 ? -23.285 -4.686 18.106 1.00 79.44 186 ARG A O 1
ATOM 1527 N N . PHE A 1 187 ? -23.102 -5.291 15.954 1.00 81.44 187 PHE A N 1
ATOM 1528 C CA . PHE A 1 187 ? -24.278 -6.168 15.943 1.00 81.44 187 PHE A CA 1
ATOM 1529 C C . PHE A 1 187 ? -23.946 -7.650 16.174 1.00 81.44 187 PHE A C 1
ATOM 1531 O O . PHE A 1 187 ? -24.837 -8.436 16.498 1.00 81.44 187 PHE A O 1
ATOM 1538 N N . LYS A 1 188 ? -22.679 -8.055 16.034 1.00 82.19 188 LYS A N 1
ATOM 1539 C CA . LYS A 1 188 ? -22.243 -9.447 16.189 1.00 82.19 188 LYS A CA 1
ATOM 1540 C C . LYS A 1 188 ? -22.203 -9.868 17.664 1.00 82.19 188 LYS A C 1
ATOM 1542 O O . LYS A 1 188 ? -21.565 -9.217 18.490 1.00 82.19 188 LYS A O 1
ATOM 1547 N N . LYS A 1 189 ? -22.831 -11.008 17.983 1.00 78.25 189 LYS A N 1
ATOM 1548 C CA . LYS A 1 189 ? -22.728 -11.685 19.287 1.00 78.25 189 LYS A CA 1
ATOM 1549 C C . LYS A 1 189 ? -22.107 -13.082 19.103 1.00 78.25 189 LYS A C 1
ATOM 1551 O O . LYS A 1 189 ? -22.649 -13.852 18.315 1.00 78.25 189 LYS A O 1
ATOM 1556 N N . PRO A 1 190 ? -21.006 -13.426 19.801 1.00 72.19 190 PRO A N 1
ATOM 1557 C CA . PRO A 1 190 ? -20.239 -12.580 20.721 1.00 72.19 190 PRO A CA 1
ATOM 1558 C C . PRO A 1 190 ? -19.432 -11.495 19.984 1.00 72.19 190 PRO A C 1
ATOM 1560 O O . PRO A 1 190 ? -18.994 -11.699 18.849 1.00 72.19 190 PRO A O 1
ATOM 1563 N N . GLN A 1 191 ? -19.228 -10.346 20.637 1.00 72.00 191 GLN A N 1
ATOM 1564 C CA . GLN A 1 191 ? -18.401 -9.266 20.090 1.00 72.00 191 GLN A CA 1
ATOM 1565 C C . GLN A 1 191 ? -16.952 -9.742 19.878 1.00 72.00 191 GLN A C 1
ATOM 1567 O O . GLN A 1 191 ? -16.450 -10.552 20.672 1.00 72.00 191 GLN A O 1
ATOM 1572 N N . PRO A 1 192 ? -16.253 -9.230 18.844 1.00 77.75 192 PRO A N 1
ATOM 1573 C CA . PRO A 1 192 ? -14.843 -9.525 18.633 1.00 77.75 192 PRO A CA 1
ATOM 1574 C C . PRO A 1 192 ? -13.994 -9.216 19.870 1.00 77.75 192 PRO A C 1
ATOM 1576 O O . PRO A 1 192 ? -14.218 -8.229 20.569 1.00 77.75 192 PRO A O 1
ATOM 1579 N N . GLU A 1 193 ? -12.987 -10.049 20.130 1.00 71.56 193 GLU A N 1
ATOM 1580 C CA . GLU A 1 193 ? -12.156 -9.958 21.337 1.00 71.56 193 GLU A CA 1
ATOM 1581 C C . GLU A 1 193 ? -11.490 -8.582 21.507 1.00 71.56 193 GLU A C 1
ATOM 1583 O O . GLU A 1 193 ? -11.477 -8.034 22.607 1.00 71.56 193 GLU A O 1
ATOM 1588 N N . TYR A 1 194 ? -11.033 -7.969 20.409 1.00 73.56 194 TYR A N 1
ATOM 1589 C CA . TYR A 1 194 ? -10.411 -6.640 20.421 1.00 73.56 194 TYR A CA 1
ATOM 1590 C C . TYR A 1 194 ? -11.387 -5.494 20.760 1.00 73.56 194 TYR A C 1
ATOM 1592 O O . TYR A 1 194 ? -10.940 -4.387 21.060 1.00 73.56 194 TYR A O 1
ATOM 1600 N N . LEU A 1 195 ? -12.702 -5.748 20.760 1.00 77.12 195 LEU A N 1
ATOM 1601 C CA . LEU A 1 195 ? -13.755 -4.757 21.030 1.00 77.12 195 LEU A CA 1
ATOM 1602 C C . LEU A 1 195 ? -14.459 -4.943 22.370 1.00 77.12 195 LEU A C 1
ATOM 1604 O O . LEU A 1 195 ? -15.176 -4.043 22.802 1.00 77.12 195 LEU A O 1
ATOM 1608 N N . ARG A 1 196 ? -14.202 -6.056 23.065 1.00 73.06 196 ARG A N 1
ATOM 1609 C CA . ARG A 1 196 ? -14.930 -6.480 24.271 1.00 73.06 196 ARG A CA 1
ATOM 1610 C C . ARG A 1 196 ? -14.937 -5.444 25.414 1.00 73.06 196 ARG A C 1
ATOM 1612 O O . ARG A 1 196 ? -15.798 -5.505 26.278 1.00 73.06 196 ARG A O 1
ATOM 1619 N N . GLY A 1 197 ? -14.006 -4.484 25.415 1.00 74.12 197 GLY A N 1
ATOM 1620 C CA . GLY A 1 197 ? -13.934 -3.388 26.393 1.00 74.12 197 GLY A CA 1
ATOM 1621 C C . GLY A 1 197 ? -13.867 -1.985 25.781 1.00 74.12 197 GLY A C 1
ATOM 1622 O O . GLY A 1 197 ? -13.422 -1.056 26.453 1.00 74.12 197 GLY A O 1
ATOM 1623 N N . ALA A 1 198 ? -14.203 -1.816 24.500 1.00 79.38 198 ALA A N 1
ATOM 1624 C CA . ALA A 1 198 ? -14.148 -0.513 23.830 1.00 79.38 198 ALA A CA 1
ATOM 1625 C C . ALA A 1 198 ? -15.285 0.414 24.292 1.00 79.38 198 ALA A C 1
ATOM 1627 O O . ALA A 1 198 ? -15.037 1.554 24.674 1.00 79.38 198 ALA A O 1
ATOM 1628 N N . GLU A 1 199 ? -16.515 -0.101 24.328 1.00 77.69 199 GLU A N 1
ATOM 1629 C CA . GLU A 1 199 ? -17.708 0.649 24.748 1.00 77.69 199 GLU A CA 1
ATOM 1630 C C . GLU A 1 199 ? -17.636 1.035 26.232 1.00 77.69 199 GLU A C 1
ATOM 1632 O O . GLU A 1 199 ? -17.817 2.198 26.574 1.00 77.69 199 GLU A O 1
ATOM 1637 N N . GLN A 1 200 ? -17.234 0.100 27.100 1.00 78.06 200 GLN A N 1
ATOM 1638 C CA . GLN A 1 200 ? -17.035 0.361 28.532 1.00 78.06 200 GLN A CA 1
ATOM 1639 C C . GLN A 1 200 ? -15.978 1.442 28.794 1.00 78.06 200 GLN A C 1
ATOM 1641 O O . GLN A 1 200 ? -16.153 2.286 29.673 1.00 78.06 200 GLN A O 1
ATOM 1646 N N . LEU A 1 201 ? -14.877 1.428 28.033 1.00 78.75 201 LEU A N 1
ATOM 1647 C CA . LEU A 1 201 ? -13.826 2.434 28.153 1.00 78.75 201 LEU A CA 1
ATOM 1648 C C . LEU A 1 201 ? -14.317 3.799 27.658 1.00 78.75 201 LEU A C 1
ATOM 1650 O O . LEU A 1 201 ? -14.066 4.805 28.315 1.00 78.75 201 LEU A O 1
ATOM 1654 N N . LEU A 1 202 ? -15.054 3.834 26.545 1.00 80.19 202 LEU A N 1
ATOM 1655 C CA . LEU A 1 202 ? -15.667 5.059 26.034 1.00 80.19 202 LEU A CA 1
ATOM 1656 C C . LEU A 1 202 ? -16.656 5.656 27.046 1.00 80.19 202 LEU A C 1
ATOM 1658 O O . LEU A 1 202 ? -16.610 6.856 27.311 1.00 80.19 202 LEU A O 1
ATOM 1662 N N . ASP A 1 203 ? -17.499 4.827 27.660 1.00 80.00 203 ASP A N 1
ATOM 1663 C CA . ASP A 1 203 ? -18.442 5.255 28.696 1.00 80.00 203 ASP A CA 1
ATOM 1664 C C . ASP A 1 203 ? -17.722 5.761 29.951 1.00 80.00 203 ASP A C 1
ATOM 1666 O O . ASP A 1 203 ? -18.114 6.777 30.528 1.00 80.00 203 ASP A O 1
ATOM 1670 N N . ALA A 1 204 ? -16.635 5.102 30.365 1.00 80.00 204 ALA A N 1
ATOM 1671 C CA . ALA A 1 204 ? -15.805 5.557 31.477 1.00 80.00 204 ALA A CA 1
ATOM 1672 C C . ALA A 1 204 ? -15.127 6.908 31.184 1.00 80.00 204 ALA A C 1
ATOM 1674 O O . ALA A 1 204 ? -15.073 7.768 32.064 1.00 80.00 204 ALA A O 1
ATOM 1675 N N . LEU A 1 205 ? -14.644 7.120 29.954 1.00 77.06 205 LEU A N 1
ATOM 1676 C CA . LEU A 1 205 ? -14.042 8.386 29.521 1.00 77.06 205 LEU A CA 1
ATOM 1677 C C . LEU A 1 205 ? -15.077 9.518 29.480 1.00 77.06 205 LEU A C 1
ATOM 1679 O O . LEU A 1 205 ? -14.815 10.595 30.017 1.00 77.06 205 LEU A O 1
ATOM 1683 N N . LYS A 1 206 ? -16.278 9.253 28.947 1.00 77.06 206 LYS A N 1
ATOM 1684 C CA . LYS A 1 206 ? -17.402 10.206 28.954 1.00 77.06 206 LYS A CA 1
ATOM 1685 C C . LYS A 1 206 ? -17.805 10.601 30.377 1.00 77.06 206 LYS A C 1
ATOM 1687 O O . LYS A 1 206 ? -17.963 11.786 30.656 1.00 77.06 206 LYS A O 1
ATOM 1692 N N . LYS A 1 207 ? -17.904 9.633 31.299 1.00 76.31 207 LYS A N 1
ATOM 1693 C CA . LYS A 1 207 ? -18.225 9.882 32.720 1.00 76.31 207 LYS A CA 1
ATOM 1694 C C . LYS A 1 207 ? -17.175 10.731 33.440 1.00 76.31 207 LYS A C 1
ATOM 1696 O O . LYS A 1 207 ? -17.522 11.463 34.358 1.00 76.31 207 LYS A O 1
ATOM 1701 N N . LYS A 1 208 ? -15.906 10.654 33.030 1.00 74.56 208 LYS A N 1
ATOM 1702 C CA . LYS A 1 208 ? -14.807 11.463 33.584 1.00 74.56 208 LYS A CA 1
ATOM 1703 C C . LYS A 1 208 ? -14.670 12.849 32.938 1.00 74.56 208 LYS A C 1
ATOM 1705 O O . LYS A 1 208 ? -13.709 13.550 33.233 1.00 74.56 208 LYS A O 1
ATOM 1710 N N . GLY A 1 209 ? -15.586 13.244 32.047 1.00 58.81 209 GLY A N 1
ATOM 1711 C CA . GLY A 1 209 ? -15.512 14.524 31.335 1.00 58.81 209 GLY A CA 1
ATOM 1712 C C . GLY A 1 209 ? -14.340 14.621 30.350 1.00 58.81 209 GLY A C 1
ATOM 1713 O O . GLY A 1 209 ? -14.010 15.714 29.893 1.00 58.81 209 GLY A O 1
ATOM 1714 N N . ALA A 1 210 ? -13.697 13.496 30.014 1.00 59.00 210 ALA A N 1
ATOM 1715 C CA . ALA A 1 210 ? -12.604 13.483 29.057 1.00 59.00 210 ALA A CA 1
ATOM 1716 C C . ALA A 1 210 ? -13.168 13.691 27.646 1.00 59.00 210 ALA A C 1
ATOM 1718 O O . ALA A 1 210 ? -13.973 12.891 27.160 1.00 59.00 210 ALA A O 1
ATOM 1719 N N . LYS A 1 211 ? -12.729 14.758 26.969 1.00 54.09 211 LYS A N 1
ATOM 1720 C CA . LYS A 1 211 ? -12.948 14.905 25.528 1.00 54.09 211 LYS A CA 1
ATOM 1721 C C . LYS A 1 211 ? -12.147 13.811 24.828 1.00 54.09 211 LYS A C 1
ATOM 1723 O O . LYS A 1 211 ? -10.919 13.836 24.833 1.00 54.09 211 LYS A O 1
ATOM 1728 N N . VAL A 1 212 ? -12.848 12.832 24.265 1.00 53.09 212 VAL A N 1
ATOM 1729 C CA . VAL A 1 212 ? -12.254 11.867 23.339 1.00 53.09 212 VAL A CA 1
ATOM 1730 C C . VAL A 1 212 ? -12.062 12.622 22.033 1.00 53.09 212 VAL A C 1
ATOM 1732 O O . VAL A 1 212 ? -13.016 12.811 21.283 1.00 53.09 212 VAL A O 1
ATOM 1735 N N . TYR A 1 213 ? -10.866 13.171 21.839 1.00 43.06 213 TYR A N 1
ATOM 1736 C CA . TYR A 1 213 ? -10.519 13.842 20.594 1.00 43.06 213 TYR A CA 1
ATOM 1737 C C . TYR A 1 213 ? -10.445 12.788 19.486 1.00 43.06 213 TYR A C 1
ATOM 1739 O O . TYR A 1 213 ? -9.783 11.760 19.652 1.00 43.06 213 TYR A O 1
ATOM 1747 N N . ALA A 1 214 ? -11.223 13.034 18.431 1.00 42.62 214 ALA A N 1
ATOM 1748 C CA . ALA A 1 214 ? -11.140 12.332 17.160 1.00 42.62 214 ALA A CA 1
ATOM 1749 C C . ALA A 1 214 ? -9.888 12.784 16.411 1.00 42.62 214 ALA A C 1
ATOM 1751 O O . ALA A 1 214 ? -9.577 13.998 16.482 1.00 42.62 214 ALA A O 1
#

Foldseek 3Di:
DQDQLVVVCVVLPWDWDPVPQPDPQKTFTQDPPDPDPPRDDDGQWIAGRVVQKIAGPPPGDIDHSLVVNCVSVVHDSQVSCCVPVNNPPPPPDQPLVVDDQLLCVLLPHHDDPLVVCCVPPVVVSVVVSVVSVVSSVVVLLVLLLLLLLQLVLDDDPVSNLVSLVVSCVSNVHDSVVSSVVSVVQVVDPPHDPSHNCSVVVSVVCVVVVHPSDD

InterPro domains:
  IPR002694 Zinc finger, CHC2-type [PF01807] (19-84)
  IPR036977 DNA Primase, CHC2-type zinc finger [G3DSA:3.90.580.10] (4-93)

Sequence (214 aa):
MLPPIKEVALHHGLKMNDRLSKSEKDVRFKCPFCSHKYQKKKYHLSLNTRDNVFKCWSCGESGGVLKFIALLENTSIEEVKARLFGSTPNIQLHPAEKLTPGQLKEIGFEPINWSGLRQSNPALYRNTLSWVWREWQLHARFLKRFGYMSFLAVNSPQERQAVCREYAQRLGIDPQSLMMEYVQARFKKPQPEYLRGAEQLLDALKKKGAKVYA

Radius of gyration: 26.81 Å; chains: 1; bounding box: 48×35×78 Å